Protein AF-A0A804QG68-F1 (afdb_monomer)

Nearest PDB structures (foldseek):
  6oiu-assembly1_A  TM=9.321E-01  e=5.499E-10  Toxoplasma gondii ME49
  6oiu-assembly4_D  TM=9.304E-01  e=7.968E-10  Toxoplasma gondii ME49
  6oiu-assembly3_C  TM=9.305E-01  e=9.591E-10  Toxoplasma gondii ME49
  6oiu-assembly2_B  TM=9.137E-01  e=1.525E-09  Toxoplasma gondii ME49
  4qir-assembly1_A  TM=9.099E-01  e=2.044E-08  Neisseria meningitidis MC58

Radius of gyration: 18.09 Å; Cα contacts (8 Å, |Δi|>4): 198; chains: 1; bounding box: 48×40×46 Å

InterPro domains:
  IPR012779 Peptidase M1, alanyl aminopeptidase [PTHR46322] (13-179)
  IPR024601 Peptidase M1, alanyl aminopeptidase, C-terminal [PF17432] (11-177)
  IPR037144 Peptidase M1, alanyl aminopeptidase, C-terminal domain superfamily [G3DSA:1.25.50.10] (3-181)

Foldseek 3Di:
DVVVVLVVLVCLLPVQLPDDDDDDDVNVVSLVSNLVSLLVLLVVLDPVSLVSLLVQLVSDPDPSSNVSSLLSNCQHDDDSNVVSLVVQCVVCVVPLVSVLQSLLSLLLHLPEPSLVVLVVCCPPPSADLLDLSSCCRHLVSNLNNCNHLVPVVNSNVVSLVVSLVVCCVRPVVSSVVSVVSVVPD

Organism: Zea mays (NCBI:txid4577)

Solvent-accessible surface area (backbone atoms only — not comparable to full-atom values): 10174 Å² total; per-residue (Å²): 112,68,72,58,56,52,52,50,38,53,48,50,43,64,74,64,89,82,67,80,92,60,99,46,72,69,56,48,53,51,51,50,52,23,45,52,30,41,35,62,46,24,73,66,70,43,69,72,32,48,50,50,31,51,48,44,34,73,68,42,89,46,69,72,51,26,51,42,21,46,55,28,37,58,61,41,92,54,68,70,26,56,51,52,54,50,51,52,42,74,74,36,66,87,39,68,70,57,45,31,52,53,40,21,54,64,24,43,30,68,51,78,68,42,61,61,55,48,58,55,48,62,73,32,92,92,45,46,87,88,37,61,67,44,38,47,20,34,56,48,20,26,65,68,11,60,67,35,30,67,30,92,86,43,56,32,52,54,52,50,52,58,47,44,64,52,30,50,77,76,40,49,74,65,28,56,62,53,54,50,64,73,74,76,117

Mean predicted aligned error: 6.26 Å

Secondary structure (DSSP, 8-state):
-HHHHHHHHHHHHHTTTTSPP--SHHHHHHHHHHHHHHHHHHTT--HHHHHHHHHHHHH-SSHHHHHHHHHHHHTS-SHHHHHHHHHHHHHHTT-HHHHHHHHHHHHT--STTTHHHHHHHHTSTT--TT-HHHHIIIIIHHHT-HHHHT-TTSHHHHHHHHHHHHHHHH-HHHHHHHHHHHH--

Structure (mmCIF, N/CA/C/O backbone):
data_AF-A0A804QG68-F1
#
_entry.id   AF-A0A804QG68-F1
#
loop_
_atom_site.group_PDB
_atom_site.id
_atom_site.type_symbol
_atom_site.label_atom_id
_atom_site.label_alt_id
_atom_site.label_comp_id
_atom_site.label_asym_id
_atom_site.label_entity_id
_atom_site.label_seq_id
_atom_site.pdbx_PDB_ins_code
_atom_site.Cartn_x
_atom_site.Cartn_y
_atom_site.Cartn_z
_atom_site.occupancy
_atom_site.B_iso_or_equiv
_atom_site.auth_seq_id
_atom_site.auth_comp_id
_atom_site.auth_asym_id
_atom_site.auth_atom_id
_atom_site.pdbx_PDB_model_num
ATOM 1 N N . MET A 1 1 ? 22.820 -20.557 -7.928 1.00 52.09 1 MET A N 1
ATOM 2 C CA . MET A 1 1 ? 21.528 -20.215 -8.567 1.00 52.09 1 MET A CA 1
ATOM 3 C C . MET A 1 1 ? 20.953 -18.898 -8.043 1.00 52.09 1 MET A C 1
ATOM 5 O O . MET A 1 1 ? 20.572 -18.081 -8.869 1.00 52.09 1 MET A O 1
ATOM 9 N N . GLU A 1 2 ? 20.961 -18.630 -6.730 1.00 61.53 2 GLU A N 1
ATOM 10 C CA . GLU A 1 2 ? 20.425 -17.374 -6.152 1.00 61.53 2 GLU A CA 1
ATOM 11 C C . GLU A 1 2 ? 21.046 -16.090 -6.728 1.00 61.53 2 GLU A C 1
ATOM 13 O O . GLU A 1 2 ? 20.326 -15.167 -7.105 1.00 61.53 2 GLU A O 1
ATOM 18 N N . GLY A 1 3 ? 22.372 -16.052 -6.902 1.00 78.50 3 GLY A N 1
ATOM 19 C CA . GLY A 1 3 ? 23.053 -14.863 -7.429 1.00 78.50 3 GLY A CA 1
ATOM 20 C C . GLY A 1 3 ? 22.673 -14.491 -8.868 1.00 78.50 3 GLY A C 1
ATOM 21 O O . GLY A 1 3 ? 22.724 -13.319 -9.234 1.00 78.50 3 GLY A O 1
ATOM 22 N N . GLU A 1 4 ? 22.267 -15.454 -9.700 1.00 83.06 4 GLU A N 1
ATOM 23 C CA . GLU A 1 4 ? 21.860 -15.164 -11.080 1.00 83.06 4 GLU A CA 1
ATOM 24 C C . GLU A 1 4 ? 20.431 -14.615 -11.143 1.00 83.06 4 GLU A C 1
ATOM 26 O O . GLU A 1 4 ? 20.164 -13.667 -11.882 1.00 83.06 4 GLU A O 1
ATOM 31 N N . ALA A 1 5 ? 19.525 -15.166 -10.331 1.00 83.38 5 ALA A N 1
ATOM 32 C CA . ALA A 1 5 ? 18.167 -14.648 -10.202 1.00 83.38 5 ALA A CA 1
ATOM 33 C C . ALA A 1 5 ? 18.177 -13.202 -9.682 1.00 83.38 5 ALA A C 1
ATOM 35 O O . ALA A 1 5 ? 17.543 -12.336 -10.285 1.00 83.38 5 ALA A O 1
ATOM 36 N N . MET A 1 6 ? 18.980 -12.916 -8.649 1.00 85.88 6 MET A N 1
ATOM 37 C CA . MET A 1 6 ? 19.133 -11.561 -8.110 1.00 85.88 6 MET A CA 1
ATOM 38 C C . MET A 1 6 ? 19.617 -10.572 -9.178 1.00 85.88 6 MET A C 1
ATOM 40 O O . MET A 1 6 ? 19.022 -9.511 -9.367 1.00 85.88 6 MET A O 1
ATOM 44 N N . LYS A 1 7 ? 20.637 -10.950 -9.960 1.00 85.44 7 LYS A N 1
ATOM 45 C CA . LYS A 1 7 ? 21.136 -10.125 -11.071 1.00 85.44 7 LYS A CA 1
ATOM 46 C C . LYS A 1 7 ? 20.062 -9.851 -12.127 1.00 85.44 7 LYS A C 1
ATOM 48 O O . LYS A 1 7 ? 19.991 -8.736 -12.638 1.00 85.44 7 LYS A O 1
ATOM 53 N N . LYS A 1 8 ? 19.208 -10.832 -12.448 1.00 84.88 8 LYS A N 1
ATOM 54 C CA . LYS A 1 8 ? 18.099 -10.647 -13.403 1.00 84.88 8 LYS A CA 1
ATOM 55 C C . LYS A 1 8 ? 17.068 -9.648 -12.878 1.00 84.88 8 LYS A C 1
ATOM 57 O O . LYS A 1 8 ? 16.659 -8.770 -13.635 1.00 84.88 8 LYS A O 1
ATOM 62 N N . ILE A 1 9 ? 16.693 -9.739 -11.602 1.00 84.56 9 ILE A N 1
ATOM 63 C CA . ILE A 1 9 ? 15.745 -8.805 -10.972 1.00 84.56 9 ILE A CA 1
ATOM 64 C C . ILE A 1 9 ? 16.330 -7.384 -10.952 1.00 84.56 9 ILE A C 1
ATOM 66 O O . ILE A 1 9 ? 15.671 -6.446 -11.400 1.00 84.56 9 ILE A O 1
ATOM 70 N N . GLN A 1 10 ? 17.590 -7.227 -10.536 1.00 83.69 10 GLN A N 1
ATOM 71 C CA . GLN A 1 10 ? 18.294 -5.937 -10.549 1.00 83.69 10 GLN A CA 1
ATOM 72 C C . GLN A 1 10 ? 18.369 -5.320 -11.947 1.00 83.69 10 GLN A C 1
ATOM 74 O O . GLN A 1 10 ? 18.090 -4.133 -12.120 1.00 83.69 10 GLN A O 1
ATOM 79 N N . ALA A 1 11 ? 18.709 -6.123 -12.959 1.00 83.12 11 ALA A N 1
ATOM 80 C CA . ALA A 1 11 ? 18.766 -5.656 -14.337 1.00 83.12 11 ALA A CA 1
ATOM 81 C C . ALA A 1 11 ? 17.398 -5.148 -14.817 1.00 83.12 11 ALA A C 1
ATOM 83 O O . ALA A 1 11 ? 17.323 -4.087 -15.432 1.00 83.12 11 ALA A O 1
ATOM 84 N N . LYS A 1 12 ? 16.306 -5.860 -14.505 1.00 84.38 12 LYS A N 1
ATOM 85 C CA . LYS A 1 12 ? 14.948 -5.435 -14.880 1.00 84.38 12 LYS A CA 1
ATOM 86 C C . LYS A 1 12 ? 14.488 -4.175 -14.151 1.00 84.38 12 LYS A C 1
ATOM 88 O O . LYS A 1 12 ? 13.835 -3.349 -14.779 1.00 84.38 12 LYS A O 1
ATOM 93 N N . ALA A 1 13 ? 14.860 -3.996 -12.884 1.00 80.94 13 ALA A N 1
ATOM 94 C CA . ALA A 1 13 ? 14.532 -2.783 -12.138 1.00 80.94 13 ALA A CA 1
ATOM 95 C C . ALA A 1 13 ? 15.239 -1.533 -12.702 1.00 80.94 13 ALA A C 1
ATOM 97 O O . ALA A 1 13 ? 14.636 -0.466 -12.752 1.00 80.94 13 ALA A O 1
ATOM 98 N N . ARG A 1 14 ? 16.489 -1.669 -13.173 1.00 78.12 14 ARG A N 1
ATOM 99 C CA . ARG A 1 14 ? 17.315 -0.543 -13.660 1.00 78.12 14 ARG A CA 1
ATOM 100 C C . ARG A 1 14 ? 17.103 -0.168 -15.129 1.00 78.12 14 ARG A C 1
ATOM 102 O O . ARG A 1 14 ? 17.375 0.959 -15.517 1.00 78.12 14 ARG A O 1
ATOM 109 N N . ALA A 1 15 ? 16.683 -1.103 -15.979 1.00 67.44 15 ALA A N 1
ATOM 110 C CA . ALA A 1 15 ? 16.833 -0.959 -17.432 1.00 67.44 15 ALA A CA 1
ATOM 111 C C . ALA A 1 15 ? 15.856 0.009 -18.132 1.00 67.44 15 ALA A C 1
ATOM 113 O O . ALA A 1 15 ? 15.831 0.029 -19.357 1.00 67.44 15 ALA A O 1
ATOM 114 N N . MET A 1 16 ? 15.002 0.751 -17.422 1.00 61.56 16 MET A N 1
ATOM 115 C CA . MET A 1 16 ? 13.756 1.237 -18.041 1.00 61.56 16 MET A CA 1
ATOM 116 C C . MET A 1 16 ? 13.370 2.684 -17.732 1.00 61.56 16 MET A C 1
ATOM 118 O O . MET A 1 16 ? 12.322 3.141 -18.174 1.00 61.56 16 MET A O 1
ATOM 122 N N . SER A 1 17 ? 14.201 3.418 -17.001 1.00 57.44 17 SER A N 1
ATOM 123 C CA . SER A 1 17 ? 13.905 4.777 -16.522 1.00 57.44 17 SER A CA 1
ATOM 124 C C . SER A 1 17 ? 14.100 5.868 -17.595 1.00 57.44 17 SER A C 1
ATOM 126 O O . SER A 1 17 ? 13.913 7.043 -17.302 1.00 57.44 17 SER A O 1
ATOM 128 N N . SER A 1 18 ? 14.478 5.509 -18.831 1.00 57.91 18 SER A N 1
ATOM 129 C CA . SER A 1 18 ? 14.923 6.456 -19.870 1.00 57.91 18 SER A CA 1
ATOM 130 C C . SER A 1 18 ? 13.995 6.617 -21.083 1.00 57.91 18 SER A C 1
ATOM 132 O O . SER A 1 18 ? 14.267 7.464 -21.934 1.00 57.91 18 SER A O 1
ATOM 134 N N . GLU A 1 19 ? 12.909 5.848 -21.198 1.00 69.31 19 GLU A N 1
ATOM 135 C CA . GLU A 1 19 ? 11.981 5.973 -22.332 1.00 69.31 19 GLU A CA 1
ATOM 136 C C . GLU A 1 19 ? 10.872 6.999 -22.051 1.00 69.31 19 GLU A C 1
ATOM 138 O O . GLU A 1 19 ? 10.331 7.075 -20.946 1.00 69.31 19 GLU A O 1
ATOM 143 N N . ALA A 1 20 ? 10.489 7.775 -23.071 1.00 81.19 20 ALA A N 1
AT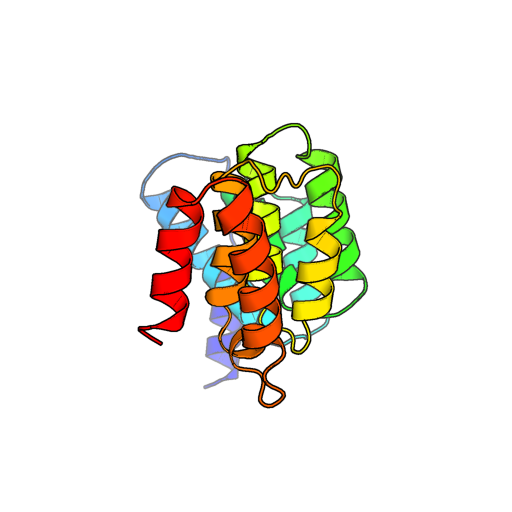OM 144 C CA . ALA A 1 20 ? 9.353 8.686 -22.975 1.00 81.19 20 ALA A CA 1
ATOM 145 C C . ALA A 1 20 ? 8.070 7.920 -22.603 1.00 81.19 20 ALA A C 1
ATOM 147 O O . ALA A 1 20 ? 7.788 6.839 -23.134 1.00 81.19 20 ALA A O 1
ATOM 148 N N . TYR A 1 21 ? 7.265 8.492 -21.704 1.00 85.25 21 TYR A N 1
ATOM 149 C CA . TYR A 1 21 ? 6.028 7.851 -21.272 1.00 85.25 21 TYR A CA 1
ATOM 150 C C . TYR A 1 21 ? 5.077 7.634 -22.454 1.00 85.25 21 TYR A C 1
ATOM 152 O O . TYR A 1 21 ? 4.675 8.571 -23.142 1.00 85.25 21 TYR A O 1
ATOM 160 N N . THR A 1 22 ? 4.669 6.380 -22.643 1.00 86.81 22 THR A N 1
ATOM 161 C CA . THR A 1 22 ? 3.685 5.973 -23.650 1.00 86.81 22 THR A CA 1
ATOM 162 C C . THR A 1 22 ? 2.583 5.122 -23.016 1.00 86.81 22 THR A C 1
ATOM 164 O O . THR A 1 22 ? 2.839 4.230 -22.190 1.00 86.81 22 THR A O 1
ATOM 167 N N . PHE A 1 23 ? 1.335 5.414 -23.396 1.00 89.94 23 PHE A N 1
ATOM 168 C CA . PHE A 1 23 ? 0.140 4.682 -22.975 1.00 89.94 23 PHE A CA 1
ATOM 169 C C . PHE A 1 23 ? -0.225 3.625 -24.027 1.00 89.94 23 PHE A C 1
ATOM 171 O O . PHE A 1 23 ? -1.130 3.808 -24.835 1.00 89.94 23 PHE A O 1
ATOM 178 N N . ASN A 1 24 ? 0.543 2.534 -24.049 1.00 92.69 24 ASN A N 1
ATOM 179 C CA . ASN A 1 24 ? 0.282 1.344 -24.858 1.00 92.69 24 ASN A CA 1
ATOM 180 C C . ASN A 1 24 ? 0.544 0.077 -24.024 1.00 92.69 24 ASN A C 1
ATOM 182 O O . ASN A 1 24 ? 1.192 0.139 -22.974 1.00 92.69 24 ASN A O 1
ATOM 186 N N . HIS A 1 25 ? 0.031 -1.063 -24.488 1.00 92.38 25 HIS A N 1
ATOM 187 C CA . HIS A 1 25 ? 0.101 -2.324 -23.747 1.00 92.38 25 HIS A CA 1
ATOM 188 C C . HIS A 1 25 ? 1.538 -2.756 -23.435 1.00 92.38 25 HIS A C 1
ATOM 190 O O . HIS A 1 25 ? 1.829 -3.103 -22.290 1.00 92.38 25 HIS A O 1
ATOM 196 N N . ASP A 1 26 ? 2.447 -2.670 -24.407 1.00 91.88 26 ASP A N 1
ATOM 197 C CA . ASP A 1 26 ? 3.822 -3.138 -24.228 1.00 91.88 26 ASP A CA 1
ATOM 198 C C . ASP A 1 26 ? 4.574 -2.307 -23.181 1.00 91.88 26 ASP A C 1
ATOM 200 O O . ASP A 1 26 ? 5.221 -2.853 -22.286 1.00 91.88 26 ASP A O 1
ATOM 204 N N . SER A 1 27 ? 4.451 -0.979 -23.235 1.00 89.38 27 SER A N 1
ATOM 205 C CA . SER A 1 27 ? 5.053 -0.070 -22.257 1.00 89.38 27 SER A CA 1
ATOM 206 C C . SER A 1 27 ? 4.428 -0.232 -20.870 1.00 89.38 27 SER A C 1
ATOM 208 O O . SER A 1 27 ? 5.134 -0.152 -19.865 1.00 89.38 27 SER A O 1
ATOM 210 N N . MET A 1 28 ? 3.119 -0.494 -20.782 1.00 91.38 28 MET A N 1
ATOM 211 C CA . MET A 1 28 ? 2.453 -0.793 -19.509 1.00 91.38 28 MET A CA 1
ATOM 212 C C . MET A 1 28 ? 2.973 -2.092 -18.886 1.00 91.38 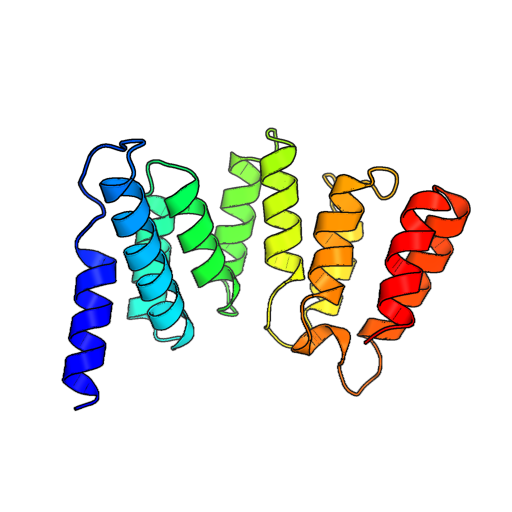28 MET A C 1
ATOM 214 O O . MET A 1 28 ? 3.312 -2.095 -17.703 1.00 91.38 28 MET A O 1
ATOM 218 N N . ALA A 1 29 ? 3.085 -3.167 -19.671 1.00 92.19 29 ALA A N 1
ATOM 219 C CA . ALA A 1 29 ? 3.601 -4.452 -19.204 1.00 92.19 29 ALA A CA 1
ATOM 220 C C . ALA A 1 29 ? 5.054 -4.337 -18.724 1.00 92.19 29 ALA A C 1
ATOM 222 O O . ALA A 1 29 ? 5.416 -4.865 -17.671 1.00 92.19 29 ALA A O 1
ATOM 223 N N . ARG A 1 30 ? 5.876 -3.577 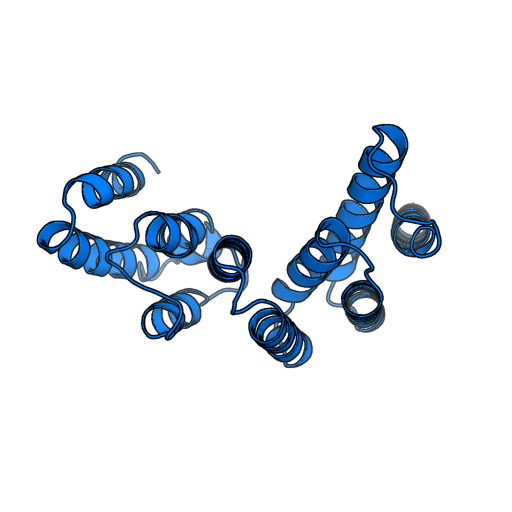-19.455 1.00 89.94 30 ARG A N 1
ATOM 224 C CA . ARG A 1 30 ? 7.260 -3.293 -19.069 1.00 89.94 30 ARG A CA 1
ATOM 225 C C . ARG A 1 30 ? 7.358 -2.534 -17.741 1.00 89.94 30 ARG A C 1
ATOM 227 O O . ARG A 1 30 ? 8.104 -2.963 -16.862 1.00 89.94 30 ARG A O 1
ATOM 234 N N . ARG A 1 31 ? 6.566 -1.469 -17.551 1.00 91.62 31 ARG A N 1
ATOM 235 C CA . ARG A 1 31 ? 6.503 -0.736 -16.270 1.00 91.62 31 ARG A CA 1
ATOM 236 C C . ARG A 1 31 ? 6.024 -1.622 -15.124 1.00 91.62 31 ARG A C 1
ATOM 238 O O . ARG A 1 31 ? 6.590 -1.559 -14.040 1.00 91.62 31 ARG A O 1
ATOM 245 N N . ALA A 1 32 ? 5.021 -2.467 -15.361 1.00 92.75 32 ALA A N 1
ATOM 246 C CA . ALA A 1 32 ? 4.532 -3.399 -14.349 1.00 92.75 32 ALA A CA 1
ATOM 247 C C . ALA A 1 32 ? 5.648 -4.347 -13.882 1.00 92.75 32 ALA A C 1
ATOM 249 O O . ALA A 1 32 ? 5.902 -4.435 -12.684 1.00 92.75 32 ALA A O 1
ATOM 250 N N . LEU A 1 33 ? 6.378 -4.969 -14.817 1.00 93.94 33 LEU A N 1
ATOM 251 C CA . LEU A 1 33 ? 7.506 -5.844 -14.486 1.00 93.94 33 LEU A CA 1
ATOM 252 C C . LEU A 1 33 ? 8.607 -5.101 -13.716 1.00 93.94 33 LEU A C 1
ATOM 254 O O . LEU A 1 33 ? 9.078 -5.601 -12.696 1.00 93.94 33 LEU A O 1
ATOM 258 N N . LYS A 1 34 ? 8.996 -3.905 -14.176 1.00 92.69 34 LYS A N 1
ATOM 259 C CA . LYS A 1 34 ? 9.984 -3.051 -13.496 1.00 92.69 34 LYS A CA 1
ATOM 260 C C . LYS A 1 34 ? 9.570 -2.781 -12.048 1.00 92.69 34 LYS A C 1
ATOM 262 O O . LYS A 1 34 ? 10.361 -3.005 -11.135 1.00 92.69 34 LYS A O 1
ATOM 267 N N . ASN A 1 35 ? 8.327 -2.353 -11.841 1.00 94.12 35 ASN A N 1
ATOM 268 C CA . ASN A 1 35 ? 7.787 -2.013 -10.527 1.00 94.12 35 ASN A CA 1
ATOM 269 C C . ASN A 1 35 ? 7.729 -3.233 -9.596 1.00 94.12 35 ASN A C 1
ATOM 271 O O . ASN A 1 35 ? 8.061 -3.120 -8.419 1.00 94.12 35 ASN A O 1
ATOM 275 N N . THR A 1 36 ? 7.377 -4.411 -10.121 1.00 95.25 36 THR A N 1
ATOM 276 C CA . THR A 1 36 ? 7.430 -5.668 -9.362 1.00 95.25 36 THR A CA 1
ATOM 277 C C . THR A 1 36 ? 8.859 -6.013 -8.952 1.00 95.25 36 THR A C 1
ATOM 279 O O . THR A 1 36 ? 9.101 -6.341 -7.793 1.00 95.25 36 THR A O 1
AT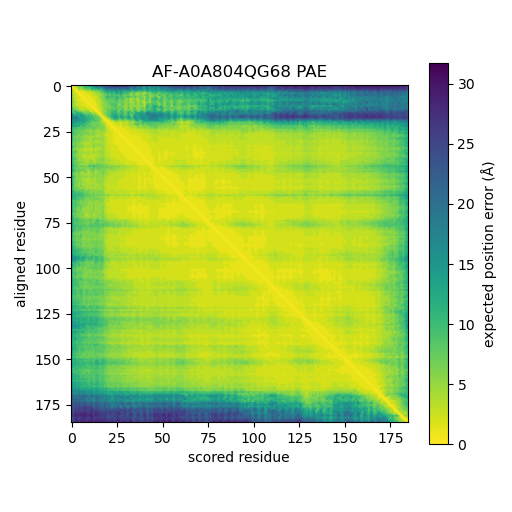OM 282 N N . CYS A 1 37 ? 9.827 -5.905 -9.867 1.00 95.25 37 CYS A N 1
ATOM 283 C CA . CYS A 1 37 ? 11.234 -6.123 -9.534 1.00 95.25 37 CYS A CA 1
ATOM 284 C C . CYS A 1 37 ? 11.725 -5.133 -8.471 1.00 95.25 37 CYS A C 1
ATOM 286 O O . CYS A 1 37 ? 12.412 -5.545 -7.542 1.00 95.25 37 CYS A O 1
ATOM 288 N N . LEU A 1 38 ? 11.347 -3.855 -8.575 1.00 95.12 38 LEU A N 1
ATOM 289 C CA . LEU A 1 38 ? 11.714 -2.836 -7.595 1.00 95.12 38 LEU A CA 1
ATOM 290 C C . LEU A 1 38 ? 11.164 -3.162 -6.201 1.00 95.12 38 LEU A C 1
ATOM 292 O O . LEU A 1 38 ? 11.907 -3.067 -5.230 1.00 95.12 38 LEU A O 1
ATOM 296 N N . ALA A 1 39 ? 9.905 -3.600 -6.108 1.00 94.81 39 ALA A N 1
ATOM 297 C CA . ALA A 1 39 ? 9.297 -3.999 -4.841 1.00 94.81 39 ALA A CA 1
ATOM 298 C C . ALA A 1 39 ? 10.049 -5.170 -4.179 1.00 94.81 39 ALA A C 1
ATOM 300 O O . ALA A 1 39 ? 10.360 -5.096 -2.993 1.00 94.81 39 ALA A O 1
ATO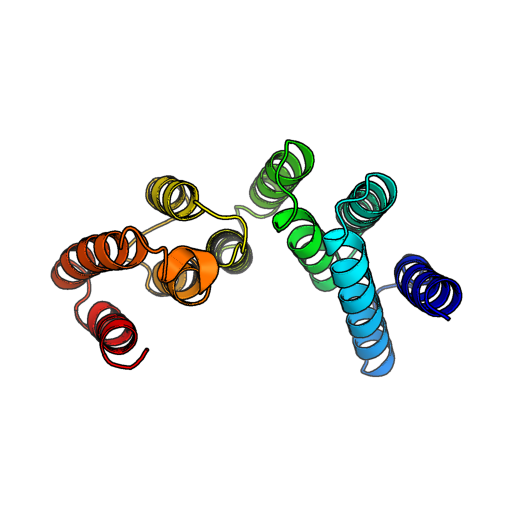M 301 N N . TYR A 1 40 ? 10.416 -6.204 -4.948 1.00 94.94 40 TYR A N 1
ATOM 302 C CA . TYR A 1 40 ? 11.206 -7.332 -4.433 1.00 94.94 40 TYR A CA 1
ATOM 303 C C . TYR A 1 40 ? 12.613 -6.938 -3.980 1.00 94.94 40 TYR A C 1
ATOM 305 O O . TYR A 1 40 ? 13.128 -7.497 -3.017 1.00 94.94 40 TYR A O 1
ATOM 313 N N . LEU A 1 41 ? 13.267 -6.006 -4.676 1.00 94.69 41 LEU A N 1
ATOM 314 C CA . LEU A 1 41 ? 14.587 -5.531 -4.259 1.00 94.69 41 LEU A CA 1
ATOM 315 C C . LEU A 1 41 ? 14.483 -4.699 -2.982 1.00 94.69 41 LEU A C 1
ATOM 317 O O . LEU A 1 41 ? 15.257 -4.903 -2.052 1.00 94.69 41 LEU A O 1
ATOM 321 N N . ALA A 1 42 ? 13.508 -3.791 -2.920 1.00 94.00 42 ALA A N 1
ATOM 322 C CA . ALA A 1 42 ? 13.304 -2.932 -1.762 1.00 94.00 42 ALA A CA 1
ATOM 323 C C . ALA A 1 42 ? 12.952 -3.730 -0.499 1.00 94.00 42 ALA A C 1
ATOM 325 O O . ALA A 1 42 ? 13.402 -3.346 0.576 1.00 94.00 42 ALA A O 1
ATOM 326 N N . SER A 1 43 ? 12.240 -4.860 -0.617 1.00 93.56 43 SER A N 1
ATOM 327 C CA . SER A 1 43 ? 11.896 -5.709 0.533 1.00 93.56 43 SER A CA 1
ATOM 328 C C . SER A 1 43 ? 13.098 -6.393 1.192 1.00 93.56 43 SER A C 1
ATOM 330 O O . SER A 1 43 ? 12.961 -6.952 2.276 1.00 93.56 43 SER A O 1
ATOM 332 N N . LEU A 1 44 ? 14.273 -6.381 0.553 1.00 93.25 44 LEU A N 1
ATOM 333 C CA . LEU A 1 44 ? 15.504 -6.914 1.144 1.00 93.25 44 LEU A CA 1
ATOM 334 C C . LEU A 1 44 ? 16.115 -5.966 2.186 1.00 93.25 44 LEU A C 1
ATOM 336 O O . LEU A 1 44 ? 17.020 -6.381 2.897 1.00 93.25 44 LEU A O 1
ATOM 340 N N . ASN A 1 45 ? 15.632 -4.720 2.297 1.00 89.56 45 ASN A N 1
ATOM 341 C CA . ASN A 1 45 ? 16.129 -3.713 3.246 1.00 89.56 45 ASN A CA 1
ATOM 342 C C . ASN A 1 45 ? 17.632 -3.391 3.136 1.00 89.56 45 ASN A C 1
ATOM 344 O O . ASN A 1 45 ? 18.217 -2.826 4.059 1.00 89.56 45 ASN A O 1
ATOM 348 N N . GLU A 1 46 ? 18.257 -3.696 1.999 1.00 92.94 46 GLU A N 1
ATOM 349 C CA . GLU A 1 46 ? 19.655 -3.344 1.746 1.00 92.94 46 GLU A CA 1
ATOM 350 C C . GLU A 1 46 ? 19.773 -1.869 1.318 1.00 92.94 46 GLU A C 1
ATOM 352 O O . GLU A 1 46 ? 18.973 -1.419 0.483 1.00 92.94 46 GLU A O 1
ATOM 357 N N . PRO A 1 47 ? 20.778 -1.116 1.813 1.00 94.06 47 PRO A N 1
ATOM 358 C CA . PRO A 1 47 ? 20.953 0.305 1.499 1.00 94.06 47 PRO A CA 1
ATOM 359 C C . PRO A 1 47 ? 20.918 0.620 -0.003 1.00 94.06 47 PRO A C 1
ATOM 361 O O . PRO A 1 47 ? 20.198 1.527 -0.420 1.00 94.06 47 PRO A O 1
ATOM 364 N N . ASP A 1 48 ? 21.598 -0.185 -0.824 1.00 93.25 48 ASP A N 1
ATOM 365 C CA . ASP A 1 48 ? 21.662 -0.006 -2.280 1.00 93.25 48 ASP A CA 1
ATOM 366 C C . ASP A 1 48 ? 20.281 -0.096 -2.957 1.00 93.25 48 ASP A C 1
ATOM 368 O O . ASP A 1 48 ? 20.019 0.574 -3.960 1.00 93.25 48 ASP A O 1
ATOM 372 N N . PHE A 1 49 ? 19.376 -0.937 -2.443 1.00 94.31 49 PHE A N 1
ATOM 373 C CA . PHE A 1 49 ? 18.036 -1.098 -3.018 1.00 94.31 49 PHE A CA 1
ATOM 374 C C . PHE A 1 49 ? 17.062 -0.036 -2.520 1.00 94.31 49 PHE A C 1
ATOM 376 O O . PHE A 1 49 ? 16.190 0.390 -3.281 1.00 94.31 49 PHE A O 1
ATOM 383 N N . VAL A 1 50 ? 17.237 0.438 -1.284 1.00 95.00 50 VAL A N 1
ATOM 384 C CA . VAL A 1 50 ? 16.525 1.621 -0.783 1.00 95.00 50 VAL A CA 1
ATOM 385 C C . VAL A 1 50 ? 16.917 2.848 -1.605 1.00 95.00 50 VAL A C 1
ATOM 387 O O . VAL A 1 50 ? 16.043 3.595 -2.045 1.00 95.00 50 VAL A O 1
ATOM 390 N N . GLU A 1 51 ? 18.209 3.029 -1.884 1.00 95.06 51 GLU A N 1
ATOM 391 C CA . GLU A 1 51 ? 18.701 4.121 -2.724 1.00 95.06 51 GLU A CA 1
ATOM 392 C C . GLU A 1 51 ? 18.181 4.012 -4.164 1.00 95.06 51 GLU A C 1
ATOM 394 O O . GLU A 1 51 ? 17.736 5.011 -4.732 1.00 95.06 51 GLU A O 1
ATOM 399 N N . LEU A 1 52 ? 18.137 2.802 -4.736 1.00 94.19 52 LEU A N 1
ATOM 400 C CA . LEU A 1 52 ? 17.530 2.567 -6.049 1.00 94.19 52 LEU A CA 1
ATOM 401 C C . LEU A 1 52 ? 16.051 2.983 -6.078 1.00 94.19 52 LEU A C 1
ATOM 403 O O . LEU A 1 52 ? 15.632 3.691 -6.993 1.00 94.19 52 LEU A O 1
ATOM 407 N N . ALA A 1 53 ? 15.259 2.578 -5.083 1.00 96.00 53 ALA A N 1
ATOM 408 C CA . ALA A 1 53 ? 13.850 2.960 -5.003 1.00 96.00 53 ALA A CA 1
ATOM 409 C C . ALA A 1 53 ? 13.673 4.472 -4.802 1.00 96.00 53 ALA A C 1
ATOM 411 O O . ALA A 1 53 ? 12.788 5.075 -5.410 1.00 96.00 53 ALA A O 1
ATOM 412 N N . LEU A 1 54 ? 14.546 5.111 -4.020 1.00 96.56 54 LEU A N 1
ATOM 413 C CA . LEU A 1 54 ? 14.550 6.562 -3.847 1.00 96.56 54 LEU A CA 1
ATOM 414 C C . LEU A 1 54 ? 14.901 7.297 -5.144 1.00 96.56 54 LEU A C 1
ATOM 416 O O . LEU A 1 54 ? 14.288 8.320 -5.454 1.00 96.56 54 LEU A O 1
ATOM 420 N N . HIS A 1 55 ? 15.861 6.780 -5.911 1.00 95.31 55 HIS A N 1
ATOM 421 C CA . HIS A 1 55 ? 16.206 7.319 -7.219 1.00 95.31 55 HIS A CA 1
ATOM 422 C C . HIS A 1 55 ? 15.007 7.253 -8.169 1.00 95.31 55 HIS A C 1
ATOM 424 O O . HIS A 1 55 ? 14.626 8.281 -8.723 1.00 95.31 55 HIS A O 1
ATOM 430 N N . GLU A 1 56 ? 14.376 6.082 -8.296 1.00 94.19 56 GLU A N 1
ATOM 431 C CA . GLU A 1 56 ? 13.182 5.886 -9.130 1.00 94.19 56 GLU A CA 1
ATOM 432 C C . GLU A 1 56 ? 12.021 6.790 -8.699 1.00 94.19 56 GLU A C 1
ATOM 434 O O . GLU A 1 56 ? 11.337 7.373 -9.537 1.00 94.19 56 GLU A O 1
ATOM 439 N N . TYR A 1 57 ? 11.828 6.983 -7.393 1.00 96.88 57 TYR A N 1
ATOM 440 C CA . TYR A 1 57 ? 10.823 7.904 -6.868 1.00 96.88 57 TYR A CA 1
ATOM 441 C C . TYR A 1 57 ? 11.070 9.354 -7.314 1.00 96.88 57 TYR A C 1
ATOM 443 O O . TYR A 1 57 ? 10.136 10.043 -7.734 1.00 96.88 57 TYR A O 1
ATOM 451 N N . LYS A 1 58 ? 12.322 9.822 -7.236 1.00 96.12 58 LYS A N 1
ATOM 452 C CA . LYS A 1 58 ? 12.694 11.208 -7.562 1.00 96.12 58 LYS A CA 1
ATOM 453 C C . LYS A 1 58 ? 12.745 11.481 -9.065 1.00 96.12 58 LYS A C 1
ATOM 455 O O . LYS A 1 58 ? 12.442 12.599 -9.475 1.00 96.12 58 LYS A O 1
ATOM 460 N N . SER A 1 59 ? 13.138 10.498 -9.875 1.00 93.44 59 SER A N 1
ATOM 461 C CA . SER A 1 59 ? 13.297 10.651 -11.328 1.00 93.44 59 SER A CA 1
ATOM 462 C C . SER A 1 59 ? 12.037 10.312 -12.132 1.00 93.44 59 SER A C 1
ATOM 464 O O . SER A 1 59 ? 11.968 10.646 -13.315 1.00 93.44 59 SER A O 1
ATOM 466 N N . ALA A 1 60 ? 11.026 9.693 -11.511 1.00 92.75 60 ALA A N 1
ATOM 467 C CA . ALA A 1 60 ? 9.795 9.300 -12.187 1.00 92.75 60 ALA A CA 1
ATOM 468 C C . ALA A 1 60 ? 9.078 10.476 -12.878 1.00 92.75 60 ALA A C 1
ATOM 470 O O . ALA A 1 60 ? 8.702 11.472 -12.257 1.00 92.75 60 ALA A O 1
ATOM 471 N N . ILE A 1 61 ? 8.787 10.293 -14.169 1.00 89.88 61 ILE A N 1
ATOM 472 C CA . ILE A 1 61 ? 8.069 11.266 -15.013 1.00 89.88 61 ILE A CA 1
ATOM 473 C C . ILE A 1 61 ? 6.556 11.011 -15.090 1.00 89.88 61 ILE A C 1
ATOM 475 O O . ILE A 1 61 ? 5.828 11.752 -15.746 1.00 89.88 61 ILE A O 1
ATOM 479 N N . ASN A 1 62 ? 6.061 9.946 -14.453 1.00 91.38 62 ASN A N 1
ATOM 480 C CA . ASN A 1 62 ? 4.638 9.618 -14.400 1.00 91.38 62 ASN A CA 1
ATOM 481 C C . ASN A 1 62 ? 4.240 9.034 -13.037 1.00 91.38 62 ASN A C 1
ATOM 483 O O . ASN A 1 62 ? 5.052 8.456 -12.315 1.00 91.38 62 ASN A O 1
ATOM 487 N N . MET A 1 63 ? 2.948 9.140 -12.717 1.00 94.44 63 MET A N 1
ATOM 488 C CA . MET A 1 63 ? 2.387 8.692 -11.438 1.00 94.44 63 MET A CA 1
ATOM 489 C C . MET A 1 63 ? 2.525 7.178 -11.206 1.00 94.44 63 MET A C 1
ATOM 491 O O . MET A 1 63 ? 2.615 6.748 -10.062 1.00 94.44 63 MET A O 1
ATOM 495 N N . THR A 1 64 ? 2.535 6.359 -12.265 1.00 94.31 64 THR A N 1
ATOM 496 C CA . THR A 1 64 ? 2.616 4.893 -12.115 1.00 94.31 64 THR A CA 1
ATOM 497 C C . THR A 1 64 ? 3.966 4.483 -11.541 1.00 94.31 64 THR A C 1
ATOM 499 O O . THR A 1 64 ? 4.022 3.665 -10.629 1.00 94.31 64 THR A O 1
ATOM 502 N N . GLU A 1 65 ? 5.046 5.064 -12.055 1.00 93.62 65 GLU A N 1
ATOM 503 C CA . GLU A 1 65 ? 6.397 4.812 -11.553 1.00 93.62 65 GLU A CA 1
ATOM 504 C C . GLU A 1 65 ? 6.629 5.501 -10.208 1.00 93.62 65 GLU A C 1
ATOM 506 O O . GLU A 1 65 ? 7.085 4.847 -9.273 1.00 93.62 65 GLU A O 1
ATOM 511 N N . GLN A 1 66 ? 6.221 6.772 -10.065 1.00 96.44 66 GLN A N 1
ATOM 512 C CA . GLN A 1 66 ? 6.419 7.509 -8.813 1.00 96.44 66 GLN A CA 1
ATOM 513 C C . GLN A 1 66 ? 5.728 6.806 -7.636 1.00 96.44 66 GLN A C 1
ATOM 515 O O . GLN A 1 66 ? 6.328 6.617 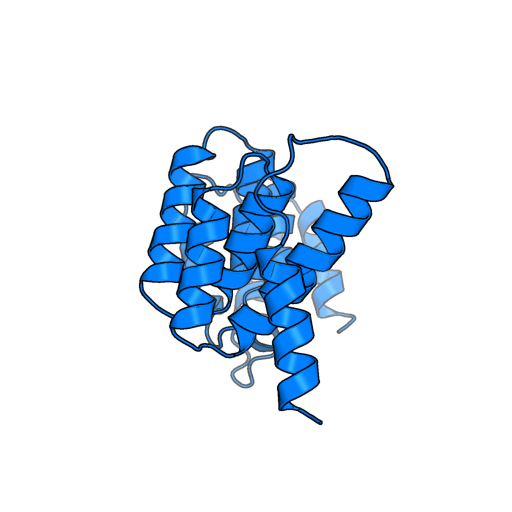-6.580 1.00 96.44 66 GLN A O 1
ATOM 520 N N . PHE A 1 67 ? 4.471 6.385 -7.813 1.00 97.75 67 PHE A N 1
ATOM 521 C CA . PHE A 1 67 ? 3.719 5.725 -6.751 1.00 97.75 67 PHE A CA 1
ATOM 522 C C . PHE A 1 67 ? 4.226 4.307 -6.465 1.00 97.75 67 PHE A C 1
ATOM 524 O O . PHE A 1 67 ? 4.227 3.893 -5.311 1.00 97.75 67 PHE A O 1
ATOM 531 N N . ALA A 1 68 ? 4.691 3.564 -7.476 1.00 96.75 68 ALA A N 1
ATOM 532 C CA . ALA A 1 68 ? 5.280 2.243 -7.255 1.00 96.75 68 ALA A CA 1
ATOM 533 C C . ALA A 1 68 ? 6.594 2.320 -6.467 1.00 96.75 68 ALA A C 1
ATOM 535 O O . ALA A 1 68 ? 6.806 1.529 -5.549 1.00 96.75 68 ALA A O 1
ATOM 536 N N . ALA A 1 69 ? 7.444 3.299 -6.779 1.00 96.94 69 ALA A N 1
ATOM 537 C CA . ALA A 1 69 ? 8.666 3.552 -6.027 1.00 96.94 69 ALA A CA 1
ATOM 538 C C . ALA A 1 69 ? 8.363 4.007 -4.590 1.00 96.94 69 ALA A C 1
ATOM 540 O O . ALA A 1 69 ? 8.958 3.489 -3.646 1.00 96.94 69 ALA A O 1
ATOM 541 N N . LEU A 1 70 ? 7.374 4.891 -4.399 1.00 98.50 70 LEU A N 1
ATOM 542 C CA . LEU A 1 70 ? 6.900 5.260 -3.062 1.00 98.50 70 LEU A CA 1
ATOM 543 C C . LEU A 1 70 ? 6.386 4.040 -2.288 1.00 98.50 70 LEU A C 1
ATOM 545 O O . LEU A 1 70 ? 6.682 3.899 -1.105 1.00 98.50 70 LEU A O 1
ATOM 549 N N . ALA A 1 71 ? 5.642 3.147 -2.944 1.00 97.75 71 ALA A N 1
ATOM 550 C CA . ALA A 1 71 ? 5.127 1.943 -2.310 1.00 97.75 71 ALA A CA 1
ATOM 551 C C . ALA A 1 71 ? 6.251 1.009 -1.850 1.00 97.75 71 ALA A C 1
ATOM 553 O O . ALA A 1 71 ? 6.210 0.527 -0.720 1.00 97.75 71 ALA A O 1
ATOM 554 N N . ALA A 1 72 ? 7.283 0.830 -2.677 1.00 96.62 72 ALA A N 1
ATOM 555 C CA . ALA A 1 72 ? 8.477 0.072 -2.321 1.00 96.62 72 ALA A CA 1
ATOM 556 C C . ALA A 1 72 ? 9.201 0.684 -1.106 1.00 96.62 72 ALA A C 1
ATOM 558 O O . ALA A 1 72 ? 9.524 -0.027 -0.160 1.00 96.62 72 ALA A O 1
ATOM 559 N N . LEU A 1 73 ? 9.380 2.011 -1.083 1.00 97.38 73 LEU A N 1
ATOM 560 C CA . LEU A 1 73 ? 9.983 2.720 0.053 1.00 97.38 73 LEU A CA 1
ATOM 561 C C . LEU A 1 73 ? 9.134 2.633 1.327 1.00 97.38 73 LEU A C 1
ATOM 563 O O . LEU A 1 73 ? 9.672 2.556 2.427 1.00 97.38 73 LEU A O 1
ATOM 567 N N . SER A 1 74 ? 7.805 2.639 1.196 1.00 96.62 74 SER A N 1
ATOM 568 C CA . SER A 1 74 ? 6.885 2.696 2.339 1.00 96.62 74 SER A CA 1
ATOM 569 C C . SER A 1 74 ? 6.927 1.469 3.257 1.00 96.62 74 SER A C 1
ATOM 571 O O . SER A 1 74 ? 6.471 1.565 4.399 1.00 96.62 74 SER A O 1
ATOM 573 N N . GLN A 1 75 ? 7.490 0.353 2.780 1.00 94.94 75 GLN A N 1
ATOM 574 C CA . GLN A 1 75 ? 7.645 -0.889 3.543 1.00 94.94 75 GLN A CA 1
ATOM 575 C C . GLN A 1 75 ? 8.949 -0.949 4.352 1.00 94.94 75 GLN A C 1
ATOM 577 O O . GLN A 1 75 ? 9.111 -1.837 5.185 1.00 94.94 75 GLN A O 1
ATOM 582 N N . ASN A 1 76 ? 9.850 0.019 4.162 1.00 93.19 76 ASN A N 1
ATOM 583 C CA . ASN A 1 76 ? 11.163 0.036 4.799 1.00 93.19 76 ASN A CA 1
ATOM 584 C C . ASN A 1 76 ? 11.177 1.085 5.925 1.00 93.19 76 ASN A C 1
ATOM 586 O O . ASN A 1 76 ? 11.115 2.283 5.640 1.00 93.19 76 ASN A O 1
ATOM 590 N N . PRO A 1 77 ? 11.212 0.688 7.211 1.00 92.56 77 PRO A N 1
ATOM 591 C CA . PRO A 1 77 ? 11.178 1.643 8.315 1.00 92.56 77 PRO A CA 1
ATOM 592 C C . PRO A 1 77 ? 12.433 2.526 8.322 1.00 92.56 77 PRO A C 1
ATOM 594 O O . PRO A 1 77 ? 13.549 2.042 8.149 1.00 92.56 77 PRO A O 1
ATOM 597 N N . GLY A 1 78 ? 12.259 3.825 8.571 1.00 93.12 78 GLY A N 1
ATOM 598 C CA . GLY A 1 78 ? 13.360 4.777 8.704 1.00 93.12 78 GLY A CA 1
ATOM 599 C C . GLY A 1 78 ? 13.072 6.128 8.056 1.00 93.12 78 GLY A C 1
ATOM 600 O O . GLY A 1 78 ? 12.025 6.341 7.447 1.00 93.12 78 GLY A O 1
ATOM 601 N N . GLN A 1 79 ? 14.040 7.039 8.165 1.00 96.12 79 GLN A N 1
ATOM 602 C CA . GLN A 1 79 ? 13.877 8.430 7.735 1.00 96.12 79 GLN A CA 1
ATOM 603 C C . GLN A 1 79 ? 13.552 8.563 6.239 1.00 96.12 79 GLN A C 1
ATOM 605 O O . GLN A 1 79 ? 12.715 9.375 5.866 1.00 96.12 79 GLN A O 1
ATOM 610 N N . VAL A 1 80 ? 14.150 7.723 5.383 1.00 96.88 80 VAL A N 1
ATOM 611 C CA . VAL A 1 80 ? 13.919 7.765 3.926 1.00 96.88 80 VAL A CA 1
ATOM 612 C C . VAL A 1 80 ? 12.442 7.557 3.581 1.00 96.88 80 VAL A C 1
ATOM 614 O O . VAL A 1 80 ? 11.912 8.230 2.697 1.00 96.88 80 VAL A O 1
ATOM 617 N N . ARG A 1 81 ? 11.766 6.647 4.289 1.00 97.06 81 ARG A N 1
ATOM 618 C CA . ARG A 1 81 ? 10.332 6.398 4.125 1.00 97.06 81 ARG A CA 1
ATOM 619 C C . ARG A 1 81 ? 9.513 7.616 4.525 1.00 97.06 81 ARG A C 1
ATOM 621 O O . ARG A 1 81 ? 8.623 8.019 3.778 1.00 97.06 81 ARG A O 1
ATOM 628 N N . ASP A 1 82 ? 9.798 8.171 5.697 1.00 97.00 82 ASP A N 1
ATOM 629 C CA . ASP A 1 82 ? 9.022 9.279 6.250 1.00 97.00 82 ASP A CA 1
ATOM 630 C C . ASP A 1 82 ? 9.180 10.542 5.388 1.00 97.00 82 ASP A C 1
ATOM 632 O O . ASP A 1 82 ? 8.185 11.198 5.069 1.00 97.00 82 ASP A O 1
ATOM 636 N N . ASP A 1 83 ? 10.396 10.808 4.906 1.00 98.31 83 ASP A N 1
ATOM 637 C CA . ASP A 1 83 ? 10.686 11.900 3.976 1.00 98.31 83 ASP A CA 1
ATOM 638 C C . ASP A 1 83 ? 9.966 11.708 2.635 1.00 98.31 83 ASP A C 1
ATOM 640 O O . ASP A 1 83 ? 9.352 12.647 2.128 1.00 98.31 83 ASP A O 1
ATOM 644 N N . ALA A 1 84 ? 9.987 10.497 2.064 1.00 98.44 84 ALA A N 1
ATOM 645 C CA . ALA A 1 84 ? 9.320 10.213 0.793 1.00 98.44 84 ALA A CA 1
ATOM 646 C C . ALA A 1 84 ? 7.789 10.336 0.895 1.00 98.44 84 ALA A C 1
ATOM 648 O O . ALA A 1 84 ? 7.146 10.881 -0.005 1.00 98.44 84 ALA A O 1
ATOM 649 N N . LEU A 1 85 ? 7.189 9.871 1.998 1.00 98.31 85 LEU A N 1
ATOM 650 C CA . LEU A 1 85 ? 5.752 10.014 2.246 1.00 98.31 85 LEU A CA 1
ATOM 651 C C . LEU A 1 85 ? 5.351 11.483 2.406 1.00 98.31 85 LEU A C 1
ATOM 653 O O . LEU A 1 85 ? 4.314 11.883 1.869 1.00 98.31 85 LEU A O 1
ATOM 657 N N . LEU A 1 86 ? 6.154 12.278 3.118 1.00 98.06 86 LEU A N 1
ATOM 658 C CA . LEU A 1 86 ? 5.905 13.704 3.309 1.00 98.06 86 LEU A CA 1
ATOM 659 C C . LEU A 1 86 ? 6.079 14.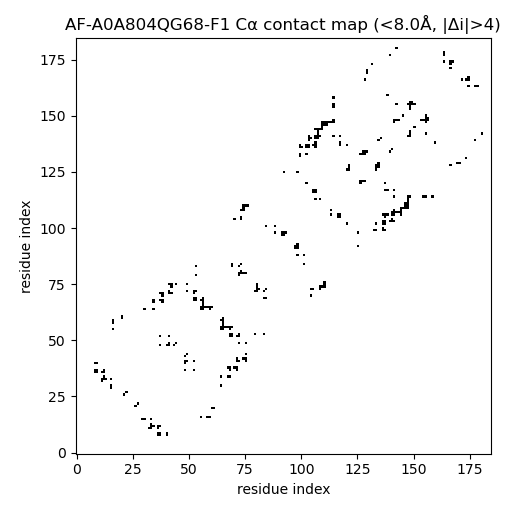494 2.005 1.00 98.06 86 LEU A C 1
ATOM 661 O O . LEU A 1 86 ? 5.219 15.304 1.663 1.00 98.06 86 LEU A O 1
ATOM 665 N N . ASP A 1 87 ? 7.153 14.235 1.258 1.00 98.44 87 ASP A N 1
ATOM 666 C CA . ASP A 1 87 ? 7.408 14.850 -0.047 1.00 98.44 87 ASP A CA 1
ATOM 667 C C . ASP A 1 87 ? 6.261 14.572 -1.029 1.00 98.44 87 ASP A C 1
ATOM 669 O O . ASP A 1 87 ? 5.722 15.498 -1.646 1.00 98.44 87 ASP A O 1
ATOM 673 N N . PHE A 1 88 ? 5.802 13.316 -1.101 1.00 98.62 88 PHE A N 1
ATOM 674 C CA . PHE A 1 88 ? 4.677 12.949 -1.956 1.00 98.62 88 PHE A CA 1
ATOM 675 C C . PHE A 1 88 ? 3.401 13.699 -1.571 1.00 98.62 88 PHE A C 1
ATOM 677 O O . PHE A 1 88 ? 2.697 14.208 -2.447 1.00 98.62 88 PHE A O 1
ATOM 684 N N . TYR A 1 89 ? 3.101 13.791 -0.272 1.00 98.31 89 TYR A N 1
ATOM 685 C CA . TYR A 1 89 ? 1.944 14.546 0.197 1.00 98.31 89 TYR A CA 1
ATOM 686 C C . TYR A 1 89 ? 2.057 16.027 -0.178 1.00 98.31 89 TYR A C 1
ATOM 688 O O . TYR A 1 89 ? 1.135 16.567 -0.783 1.00 98.31 89 TYR A O 1
ATOM 696 N N . ASN A 1 90 ? 3.193 16.672 0.095 1.00 98.12 90 ASN A N 1
ATOM 697 C CA . ASN A 1 90 ? 3.388 18.094 -0.195 1.00 98.12 90 ASN A CA 1
ATOM 698 C C . ASN A 1 90 ? 3.190 18.419 -1.681 1.00 98.12 90 ASN A C 1
ATOM 700 O O . ASN A 1 90 ? 2.580 19.439 -2.009 1.00 98.12 90 ASN A O 1
ATOM 704 N N . LYS A 1 91 ? 3.655 17.531 -2.569 1.00 97.56 91 LYS A N 1
ATOM 705 C CA . LYS A 1 91 ? 3.498 17.663 -4.022 1.00 97.56 91 LYS A CA 1
ATOM 706 C C . LYS A 1 91 ? 2.053 17.475 -4.488 1.00 97.56 91 LYS A C 1
ATOM 708 O O . LYS A 1 91 ? 1.610 18.178 -5.391 1.00 97.56 91 LYS A O 1
ATOM 713 N N . TRP A 1 92 ? 1.324 16.526 -3.897 1.00 97.50 92 TRP A N 1
ATOM 714 C CA . TRP A 1 92 ? 0.027 16.067 -4.409 1.00 97.50 92 TRP A CA 1
ATOM 715 C C . TRP A 1 92 ? -1.175 16.405 -3.521 1.00 97.50 92 TRP A C 1
ATOM 717 O O . TRP A 1 92 ? -2.284 15.971 -3.819 1.00 97.50 92 TRP A O 1
ATOM 727 N N . GLN A 1 93 ? -1.004 17.192 -2.457 1.00 97.06 93 GLN A N 1
ATOM 728 C CA . GLN A 1 93 ? -2.066 17.518 -1.493 1.00 97.06 93 GLN A CA 1
ATOM 729 C C . GLN A 1 93 ? -3.318 18.159 -2.115 1.00 97.06 93 GLN A C 1
ATOM 731 O O . GLN A 1 93 ? -4.411 18.024 -1.567 1.00 97.06 93 GLN A O 1
ATOM 736 N N . HIS A 1 94 ? -3.182 18.815 -3.270 1.00 96.62 94 HIS A N 1
ATOM 737 C CA . HIS A 1 94 ? -4.300 19.414 -4.007 1.00 96.62 94 HIS A CA 1
ATOM 738 C C . HIS A 1 94 ? -5.076 18.401 -4.870 1.00 96.62 94 HIS A C 1
ATOM 740 O O . HIS A 1 94 ? -6.203 18.672 -5.275 1.00 96.62 94 HIS A O 1
ATOM 746 N N . GLU A 1 95 ? -4.517 17.211 -5.108 1.00 96.38 95 GLU A N 1
ATOM 747 C CA . GLU A 1 95 ? -5.114 16.154 -5.924 1.00 96.38 95 GLU A CA 1
ATOM 748 C C . GLU A 1 95 ? -5.832 15.122 -5.048 1.00 96.38 95 GLU A C 1
ATOM 750 O O . GLU A 1 95 ? -5.265 14.126 -4.589 1.00 96.38 95 GLU A O 1
ATOM 755 N N . TYR A 1 96 ? -7.127 15.342 -4.826 1.00 92.75 96 TYR A N 1
ATOM 756 C CA . TYR A 1 96 ? -7.939 14.585 -3.870 1.00 92.75 96 TYR A CA 1
ATOM 757 C C . TYR A 1 96 ? -7.827 13.048 -4.000 1.00 92.75 96 TYR A C 1
ATOM 759 O O . TYR A 1 96 ? -7.705 12.336 -2.990 1.00 92.75 96 TYR A O 1
ATOM 767 N N . LEU A 1 97 ? -7.859 12.519 -5.231 1.00 93.12 97 LEU A N 1
ATOM 768 C CA . LEU A 1 97 ? -7.752 11.077 -5.495 1.00 93.12 97 LEU A CA 1
ATOM 769 C C . LEU A 1 97 ? -6.345 10.542 -5.201 1.00 93.12 97 LEU A C 1
ATOM 771 O O . LEU A 1 97 ? -6.205 9.427 -4.698 1.00 93.12 97 LEU A O 1
ATOM 775 N N . VAL A 1 98 ? -5.310 11.341 -5.458 1.00 96.38 98 VAL A N 1
ATOM 776 C CA . VAL A 1 98 ? -3.915 10.972 -5.191 1.00 96.38 98 VAL A CA 1
ATOM 777 C C . VAL A 1 98 ? -3.659 10.920 -3.686 1.00 96.38 98 VAL A C 1
ATOM 779 O O . VAL A 1 98 ? -3.107 9.939 -3.193 1.00 96.38 98 VAL A O 1
ATOM 782 N N . VAL A 1 99 ? -4.174 11.890 -2.927 1.00 97.00 99 VAL A N 1
ATOM 783 C CA . VAL A 1 99 ? -4.106 11.866 -1.455 1.00 97.00 99 VAL A CA 1
ATOM 784 C C . VAL A 1 99 ? -4.837 10.649 -0.879 1.00 97.00 99 VAL A C 1
ATOM 786 O O . VAL A 1 99 ? -4.426 10.085 0.130 1.00 97.00 99 VAL A O 1
ATOM 789 N N . SER A 1 100 ? -5.925 10.204 -1.513 1.00 95.88 100 SER A N 1
ATOM 790 C CA . SER A 1 100 ? -6.627 8.984 -1.089 1.00 95.88 100 SER A CA 1
ATOM 791 C C . SER A 1 100 ? -5.751 7.737 -1.275 1.00 95.88 100 SER A C 1
ATOM 793 O O . SER A 1 100 ? -5.642 6.929 -0.356 1.00 95.88 100 SER A O 1
ATOM 795 N N . LYS A 1 101 ? -5.015 7.630 -2.392 1.00 96.38 101 LYS A N 1
ATOM 796 C CA . LYS A 1 101 ? -4.010 6.567 -2.578 1.00 96.38 101 LYS A CA 1
ATOM 797 C C . LYS A 1 101 ? -2.882 6.636 -1.548 1.00 96.38 101 LYS A C 1
ATOM 799 O O . LYS A 1 101 ? -2.431 5.598 -1.080 1.00 96.38 101 LYS A O 1
ATOM 804 N N . TRP A 1 102 ? -2.452 7.838 -1.171 1.00 98.12 102 TRP A N 1
ATOM 805 C CA . TRP A 1 102 ? -1.433 8.042 -0.138 1.00 98.12 102 TRP A CA 1
ATOM 806 C C . TRP A 1 102 ? -1.893 7.580 1.255 1.00 98.12 102 TRP A C 1
ATOM 808 O O . TRP A 1 102 ? -1.121 6.947 1.976 1.00 98.12 102 TRP A O 1
ATOM 818 N N . PHE A 1 103 ? -3.158 7.820 1.624 1.00 98.06 103 PHE A N 1
ATOM 819 C CA . PHE A 1 103 ? -3.734 7.242 2.845 1.00 98.06 103 PHE A CA 1
ATOM 820 C C . PHE A 1 103 ? -3.767 5.717 2.784 1.00 98.06 103 PHE A C 1
ATOM 822 O O . PHE A 1 103 ? -3.330 5.067 3.730 1.00 98.06 103 PHE A O 1
ATOM 829 N N . ALA A 1 104 ? -4.248 5.155 1.669 1.00 97.00 104 ALA A N 1
ATOM 830 C CA . ALA A 1 104 ? -4.317 3.709 1.492 1.00 97.00 104 ALA A CA 1
ATOM 831 C C . ALA A 1 104 ? -2.939 3.055 1.603 1.00 97.00 104 ALA A C 1
ATOM 833 O O . ALA A 1 104 ? -2.797 2.088 2.341 1.00 97.00 104 ALA A O 1
ATOM 834 N N . LEU A 1 105 ? -1.921 3.633 0.959 1.00 97.75 105 LEU A N 1
ATOM 835 C CA . LEU A 1 105 ? -0.562 3.104 0.995 1.00 97.75 105 LEU A CA 1
ATOM 836 C C . LEU A 1 105 ? -0.017 2.994 2.421 1.00 97.75 105 LEU A C 1
ATOM 838 O O . LEU A 1 105 ? 0.525 1.962 2.808 1.00 97.75 105 LEU A O 1
ATOM 842 N N . GLN A 1 106 ? -0.180 4.053 3.214 1.00 98.12 106 GLN A N 1
ATOM 843 C CA . GLN A 1 106 ? 0.262 4.045 4.605 1.00 98.12 106 GLN A CA 1
ATOM 844 C C . GLN A 1 106 ? -0.556 3.085 5.465 1.00 98.12 106 GLN A C 1
ATOM 846 O O . GLN A 1 106 ? -0.009 2.462 6.372 1.00 98.12 106 GLN A O 1
ATOM 851 N N . ALA A 1 107 ? -1.853 2.953 5.193 1.00 97.44 107 ALA A N 1
ATOM 852 C CA . ALA A 1 107 ? -2.730 2.057 5.930 1.00 97.44 107 ALA A CA 1
ATOM 853 C C . ALA A 1 107 ? -2.387 0.579 5.701 1.00 97.44 107 ALA A C 1
ATOM 855 O O . ALA A 1 107 ? -2.412 -0.206 6.646 1.00 97.44 107 ALA A O 1
ATOM 856 N N . THR A 1 108 ? -2.003 0.224 4.472 1.00 96.19 108 THR A N 1
ATOM 857 C CA . THR A 1 108 ? -1.629 -1.140 4.067 1.00 96.19 108 THR A CA 1
ATOM 858 C C . THR A 1 108 ? -0.179 -1.509 4.392 1.00 96.19 108 THR A C 1
ATOM 860 O O . THR A 1 108 ? 0.291 -2.552 3.953 1.00 96.19 108 THR A O 1
ATOM 863 N N . SER A 1 109 ? 0.561 -0.664 5.115 1.00 96.00 109 SER A N 1
ATOM 864 C CA . SER A 1 109 ? 1.928 -0.980 5.549 1.00 96.00 109 SER A CA 1
ATOM 865 C C . SER A 1 109 ? 1.964 -2.308 6.314 1.00 96.00 109 SER A C 1
ATOM 867 O O . SER A 1 109 ? 1.089 -2.575 7.146 1.00 96.00 109 SER A O 1
ATOM 869 N N . GLU A 1 110 ? 2.979 -3.128 6.052 1.00 94.88 110 GLU A N 1
ATOM 870 C CA . GLU A 1 110 ? 3.215 -4.400 6.748 1.00 94.88 110 GLU A CA 1
ATOM 871 C C . GLU A 1 110 ? 4.159 -4.240 7.948 1.00 94.88 110 GLU A C 1
ATOM 873 O O . GLU A 1 110 ? 4.372 -5.184 8.706 1.00 94.88 110 GLU A O 1
ATOM 878 N N . ILE A 1 111 ? 4.686 -3.031 8.174 1.00 94.88 111 ILE A N 1
ATOM 879 C CA . ILE A 1 111 ? 5.525 -2.718 9.336 1.00 94.88 111 ILE A CA 1
ATOM 880 C C . ILE A 1 111 ? 4.694 -2.925 10.617 1.00 94.88 111 ILE A C 1
ATOM 882 O O . ILE A 1 111 ? 3.650 -2.276 10.752 1.00 94.88 111 ILE A O 1
ATOM 886 N N . PRO A 1 112 ? 5.118 -3.792 11.560 1.00 95.38 112 PRO A N 1
ATOM 887 C CA . PRO A 1 112 ? 4.383 -4.024 12.801 1.00 95.38 112 PRO A CA 1
ATOM 888 C C . PRO A 1 112 ? 4.187 -2.744 13.621 1.00 95.38 112 PRO A C 1
ATOM 890 O O . PRO A 1 112 ? 5.099 -1.929 13.755 1.00 95.38 112 PRO A O 1
ATOM 893 N N . GLY A 1 113 ? 2.997 -2.579 14.202 1.00 94.94 113 GLY A N 1
ATOM 894 C CA . GLY A 1 113 ? 2.641 -1.397 14.996 1.00 94.94 113 GLY A CA 1
ATOM 895 C C . GLY A 1 113 ? 2.079 -0.228 14.178 1.00 94.94 113 GLY A C 1
ATOM 896 O O . GLY A 1 113 ? 1.879 0.861 14.717 1.00 94.94 113 GLY A O 1
ATOM 897 N N . ASN A 1 114 ? 1.753 -0.435 12.896 1.00 96.19 114 ASN A N 1
ATOM 898 C CA . ASN A 1 114 ? 1.211 0.600 12.009 1.00 96.19 114 ASN A CA 1
ATOM 899 C C . ASN A 1 114 ? -0.143 1.172 12.471 1.00 96.19 114 ASN A C 1
ATOM 901 O O . ASN A 1 114 ? -0.540 2.242 12.009 1.00 96.19 114 ASN A O 1
ATOM 905 N N . VAL A 1 115 ? -0.842 0.518 13.408 1.00 96.06 115 VAL A N 1
ATOM 906 C CA . VAL A 1 115 ? -2.067 1.059 14.024 1.00 96.06 115 VAL A CA 1
ATOM 907 C C . VAL A 1 115 ? -1.849 2.469 14.588 1.00 96.06 115 VAL A C 1
ATOM 909 O O . VAL A 1 115 ? -2.693 3.340 14.388 1.00 96.06 115 VAL A O 1
ATOM 912 N N . ALA A 1 116 ? -0.683 2.743 15.183 1.00 95.25 116 ALA A N 1
ATOM 913 C CA . ALA A 1 116 ? -0.351 4.066 15.709 1.00 95.25 116 ALA A CA 1
ATOM 914 C C . ALA A 1 116 ? -0.246 5.124 14.595 1.00 95.25 116 ALA A C 1
ATOM 916 O O . ALA A 1 116 ? -0.700 6.260 14.749 1.00 95.25 116 ALA A O 1
ATOM 917 N N . ASN A 1 117 ? 0.308 4.748 13.439 1.00 96.12 117 ASN A N 1
ATOM 918 C CA . ASN A 1 117 ? 0.383 5.629 12.277 1.00 96.12 117 ASN A CA 1
ATOM 919 C C . ASN A 1 117 ? -1.011 5.897 11.688 1.00 96.12 117 ASN A C 1
ATOM 921 O O . ASN A 1 117 ? -1.351 7.037 11.387 1.00 96.12 117 ASN A O 1
ATOM 925 N N . VAL A 1 118 ? -1.851 4.866 11.580 1.00 97.00 118 VAL A N 1
ATOM 926 C CA . VAL A 1 118 ? -3.229 4.999 11.082 1.00 97.00 118 VAL A CA 1
ATOM 927 C C . VAL A 1 118 ? -4.059 5.893 12.007 1.00 97.00 118 VAL A C 1
ATOM 929 O O . VAL A 1 118 ? -4.774 6.768 11.525 1.00 97.00 118 VAL A O 1
ATOM 932 N N . GLN A 1 119 ? -3.906 5.751 13.327 1.00 96.62 119 GLN A N 1
ATOM 933 C CA . GLN A 1 119 ? -4.525 6.643 14.311 1.00 96.62 119 GLN A CA 1
ATOM 934 C C . GLN A 1 119 ? -4.073 8.097 14.134 1.00 96.62 119 GLN A C 1
ATOM 936 O O . GLN A 1 119 ? -4.905 9.001 14.137 1.00 96.62 119 GLN A O 1
ATOM 941 N N . LYS A 1 120 ? -2.775 8.339 13.910 1.00 97.00 120 LYS A N 1
ATOM 942 C CA . LYS A 1 120 ? -2.255 9.683 13.614 1.00 97.00 120 LYS A CA 1
ATOM 943 C C . LYS A 1 120 ? -2.877 10.270 12.341 1.00 97.00 120 LYS A C 1
ATOM 945 O O . LYS A 1 120 ? -3.193 11.458 12.309 1.00 97.00 120 LYS A O 1
ATOM 950 N N . LEU A 1 121 ? -3.080 9.449 11.309 1.00 97.44 121 LEU A N 1
ATOM 951 C CA . LEU A 1 121 ? -3.663 9.879 10.035 1.00 97.44 121 LEU A CA 1
ATOM 952 C C . LEU A 1 121 ? -5.141 10.288 10.138 1.00 97.44 121 LEU A C 1
ATOM 954 O O . LEU A 1 121 ? -5.599 11.054 9.294 1.00 97.44 121 LEU A O 1
ATOM 958 N N . LEU A 1 122 ? -5.871 9.866 11.176 1.00 96.00 122 LEU A N 1
ATOM 959 C CA . LEU A 1 122 ? -7.237 10.350 11.429 1.00 96.00 122 LEU A CA 1
ATOM 960 C C . LEU A 1 122 ? -7.291 11.838 11.771 1.00 96.00 122 LEU A C 1
ATOM 962 O O . LEU A 1 122 ? -8.272 12.505 11.459 1.00 96.00 122 LEU A O 1
ATOM 966 N N . SER A 1 123 ? -6.232 12.354 12.392 1.00 95.69 123 SER A N 1
ATOM 967 C CA . SER A 1 123 ? -6.095 13.772 12.734 1.00 95.69 123 SER A CA 1
ATOM 968 C C . SER A 1 123 ? -5.434 14.579 11.615 1.00 95.69 123 SER A C 1
ATOM 970 O O . SER A 1 123 ? -5.128 15.757 11.794 1.00 95.69 123 SER A O 1
ATOM 972 N N . HIS A 1 124 ? -5.160 13.953 10.469 1.00 97.38 124 HIS A N 1
ATOM 973 C CA . HIS A 1 124 ? -4.521 14.620 9.347 1.00 97.38 124 HIS A CA 1
ATOM 974 C C . HIS A 1 124 ? -5.497 15.610 8.685 1.00 97.38 124 HIS A C 1
ATOM 976 O O . HIS A 1 124 ? -6.633 15.227 8.410 1.00 97.38 124 HIS A O 1
ATOM 982 N N . PRO A 1 125 ? -5.083 16.843 8.327 1.00 95.56 125 PRO A N 1
ATOM 983 C CA . PRO A 1 125 ? -5.990 17.855 7.765 1.00 95.56 125 PRO A CA 1
ATOM 984 C C . PRO A 1 125 ? -6.662 17.434 6.449 1.00 95.56 125 PRO A C 1
ATOM 986 O O . PRO A 1 125 ? -7.728 17.930 6.103 1.00 95.56 125 PRO A O 1
ATOM 989 N N . ALA A 1 126 ? -6.050 16.506 5.710 1.00 95.94 126 ALA A N 1
ATOM 990 C CA . ALA A 1 126 ? -6.617 15.947 4.481 1.00 95.94 126 ALA A CA 1
ATOM 991 C C . ALA A 1 126 ? -7.574 14.752 4.698 1.00 95.94 126 ALA A C 1
ATOM 993 O O . ALA A 1 126 ? -8.094 14.203 3.718 1.00 95.94 126 ALA A O 1
ATOM 994 N N . PHE A 1 127 ? -7.762 14.304 5.943 1.00 96.00 127 PHE A N 1
ATOM 995 C CA . PHE A 1 127 ? -8.692 13.239 6.300 1.00 96.00 127 PHE A CA 1
ATOM 996 C C . PHE A 1 127 ? -10.004 13.834 6.817 1.00 96.00 127 PHE A C 1
ATOM 998 O O . PHE A 1 127 ? -10.014 14.701 7.684 1.00 96.00 127 PHE A O 1
ATOM 1005 N N . ASP A 1 128 ? -11.122 13.335 6.293 1.00 92.25 128 ASP A N 1
ATOM 1006 C CA . ASP A 1 128 ? -12.458 13.659 6.785 1.00 92.25 128 ASP A CA 1
ATOM 1007 C C . ASP A 1 128 ? -13.251 12.360 6.926 1.00 92.25 128 ASP A C 1
ATOM 1009 O O . ASP A 1 128 ? -13.490 11.655 5.941 1.00 92.25 128 ASP A O 1
ATOM 1013 N N . LEU A 1 129 ? -13.673 12.059 8.156 1.00 90.56 129 LEU A N 1
ATOM 1014 C CA . LEU A 1 129 ? -14.444 10.862 8.488 1.00 90.56 129 LEU A CA 1
ATOM 1015 C C . LEU A 1 129 ? -15.837 10.857 7.830 1.00 90.56 129 LEU A C 1
ATOM 1017 O O . LEU A 1 129 ? -16.430 9.798 7.644 1.00 90.56 129 LEU A O 1
ATOM 1021 N N . ARG A 1 130 ? -16.361 12.024 7.432 1.00 88.44 130 ARG A N 1
ATOM 1022 C CA . ARG A 1 130 ? -17.625 12.140 6.685 1.00 88.44 130 ARG A CA 1
ATOM 1023 C C . ARG A 1 130 ? -17.472 11.726 5.226 1.00 88.44 130 ARG A C 1
ATOM 1025 O O . ARG A 1 130 ? -18.470 11.465 4.557 1.00 88.44 130 ARG A O 1
ATOM 1032 N N . ASN A 1 131 ? -16.240 11.671 4.723 1.00 88.69 131 ASN A N 1
ATOM 1033 C CA . ASN A 1 131 ? -15.968 11.363 3.335 1.00 88.69 131 ASN A CA 1
ATOM 1034 C C . ASN A 1 131 ? -15.719 9.857 3.134 1.00 88.69 131 ASN A C 1
ATOM 1036 O O . ASN A 1 131 ? -14.622 9.378 3.438 1.00 88.69 131 ASN A O 1
ATOM 1040 N N . PRO A 1 132 ? -16.666 9.108 2.538 1.00 87.81 132 PRO A N 1
ATOM 1041 C CA . PRO A 1 132 ? -16.574 7.652 2.430 1.00 87.81 132 PRO A CA 1
ATOM 1042 C C . PRO A 1 132 ? -15.301 7.179 1.723 1.00 87.81 132 PRO A C 1
ATOM 1044 O O . PRO A 1 132 ? -14.707 6.193 2.141 1.00 87.81 132 PRO A O 1
ATOM 1047 N N . ASN A 1 133 ? -14.817 7.902 0.709 1.00 88.00 133 ASN A N 1
ATOM 1048 C CA . ASN A 1 133 ? -13.603 7.519 -0.015 1.00 88.00 133 ASN A CA 1
ATOM 1049 C C . ASN A 1 133 ? -12.347 7.607 0.864 1.00 88.00 133 ASN A C 1
ATOM 1051 O O . ASN A 1 133 ? -11.451 6.769 0.737 1.00 88.00 133 ASN A O 1
ATOM 1055 N N . LYS A 1 134 ? -12.279 8.587 1.777 1.00 91.12 134 LYS A N 1
ATOM 1056 C CA . LYS A 1 134 ? -11.174 8.706 2.741 1.00 91.12 134 LYS A CA 1
ATOM 1057 C C . LYS A 1 134 ? -11.247 7.604 3.787 1.00 91.12 134 LYS A C 1
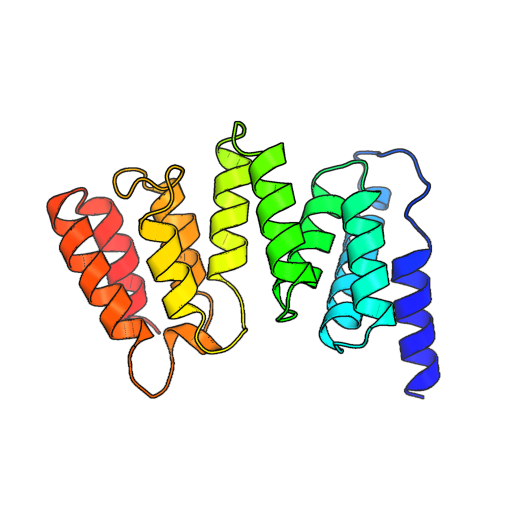ATOM 1059 O O . LYS A 1 134 ? -10.222 6.987 4.066 1.00 91.12 134 LYS A O 1
ATOM 1064 N N . VAL A 1 135 ? -12.448 7.299 4.280 1.00 92.44 135 VAL A N 1
ATOM 1065 C CA . VAL A 1 135 ? -12.668 6.172 5.198 1.00 92.44 135 VAL A CA 1
ATOM 1066 C C . VAL A 1 135 ? -12.255 4.857 4.528 1.00 92.44 135 VAL A C 1
ATOM 1068 O O . VAL A 1 135 ? -11.456 4.116 5.097 1.00 92.44 135 VAL A O 1
ATOM 1071 N N . TYR A 1 136 ? -12.689 4.594 3.287 1.00 91.06 136 TYR A N 1
ATOM 1072 C CA . TYR A 1 136 ? -12.294 3.399 2.524 1.00 91.06 136 TYR A CA 1
ATOM 1073 C C . TYR A 1 136 ? -10.787 3.308 2.332 1.00 91.06 136 TYR A C 1
ATOM 1075 O O . TYR A 1 136 ? -10.217 2.243 2.547 1.00 91.06 136 TYR A O 1
ATOM 1083 N N . SER A 1 137 ? -10.143 4.422 1.996 1.00 94.06 137 SER A N 1
ATOM 1084 C CA . SER A 1 137 ? -8.698 4.448 1.793 1.00 94.06 137 SER A CA 1
ATOM 1085 C C . SER A 1 137 ? -7.936 4.145 3.084 1.00 94.06 137 SER A C 1
ATOM 1087 O O . SER A 1 137 ? -7.084 3.268 3.087 1.00 94.06 137 SER A O 1
ATOM 1089 N N . LEU A 1 138 ? -8.257 4.823 4.188 1.00 96.31 138 LEU A N 1
ATOM 1090 C CA . LEU A 1 138 ? -7.503 4.690 5.435 1.00 96.31 138 LEU A CA 1
ATOM 1091 C C . LEU A 1 138 ? -7.936 3.468 6.257 1.00 96.31 138 LEU A C 1
ATOM 1093 O O . LEU A 1 138 ? -7.130 2.597 6.557 1.00 96.31 138 LEU A O 1
ATOM 1097 N N . ILE A 1 139 ? -9.217 3.378 6.610 1.00 94.81 139 ILE A N 1
ATOM 1098 C CA . ILE A 1 139 ? -9.730 2.314 7.485 1.00 94.81 139 ILE A CA 1
ATOM 1099 C C . ILE A 1 139 ? -9.800 0.992 6.729 1.00 94.81 139 ILE A C 1
ATOM 1101 O O . ILE A 1 139 ? -9.390 -0.041 7.249 1.00 94.81 139 ILE A O 1
ATOM 1105 N N . GLY A 1 140 ? -10.281 1.026 5.482 1.00 91.44 140 GLY A N 1
ATOM 1106 C CA . GLY A 1 140 ? -10.338 -0.171 4.640 1.00 91.44 140 GLY A CA 1
ATOM 1107 C C . GLY A 1 140 ? -8.944 -0.705 4.323 1.00 91.44 140 GLY A C 1
ATOM 1108 O O . GLY A 1 140 ? -8.716 -1.905 4.442 1.00 91.44 140 GLY A O 1
ATOM 1109 N N . GLY A 1 141 ? -7.997 0.186 4.010 1.00 93.19 141 GLY A N 1
ATOM 1110 C CA . GLY A 1 141 ? -6.595 -0.185 3.823 1.00 93.19 141 GLY A CA 1
ATOM 1111 C C . GLY A 1 141 ? -5.978 -0.828 5.068 1.00 93.19 141 GLY A C 1
ATOM 1112 O O . GLY A 1 141 ? -5.300 -1.842 4.949 1.00 93.19 141 GLY A O 1
ATOM 1113 N N . PHE A 1 142 ? -6.270 -0.304 6.264 1.00 96.00 142 PHE A N 1
ATOM 1114 C CA . PHE A 1 142 ? -5.763 -0.872 7.516 1.00 96.00 142 PHE A CA 1
ATOM 1115 C C . PHE A 1 142 ? -6.305 -2.280 7.780 1.00 96.00 142 PHE A C 1
ATOM 1117 O O . PHE A 1 142 ? -5.532 -3.175 8.111 1.00 96.00 142 PHE A O 1
ATOM 1124 N N . CYS A 1 143 ? -7.608 -2.498 7.572 1.00 93.69 143 CYS A N 1
ATOM 1125 C CA . CYS A 1 143 ? -8.214 -3.831 7.692 1.00 93.69 143 CYS A CA 1
ATOM 1126 C C . CYS A 1 143 ? -7.600 -4.825 6.690 1.00 93.69 143 CYS A C 1
ATOM 1128 O O . CYS A 1 143 ? -7.523 -6.017 6.962 1.00 93.69 143 CYS A O 1
ATOM 1130 N N . GLY A 1 144 ? -7.131 -4.327 5.542 1.00 91.56 144 GLY A N 1
ATOM 1131 C CA . GLY A 1 144 ? -6.418 -5.106 4.535 1.00 91.56 144 GLY A CA 1
ATOM 1132 C C . GLY A 1 144 ? -4.949 -5.405 4.851 1.00 91.56 144 GLY A C 1
ATOM 1133 O O . GLY A 1 144 ? -4.320 -6.064 4.032 1.00 91.56 144 GLY A O 1
ATOM 1134 N N . SER A 1 145 ? -4.392 -4.940 5.979 1.00 94.31 145 SER A N 1
ATOM 1135 C CA . SER A 1 145 ? -3.038 -5.282 6.450 1.00 94.31 145 SER A CA 1
ATOM 1136 C C . SER A 1 145 ? -3.128 -6.343 7.555 1.00 94.31 145 SER A C 1
ATOM 1138 O O . SER A 1 145 ? -3.311 -5.988 8.723 1.00 94.31 145 SER A O 1
ATOM 1140 N N . PRO A 1 146 ? -2.988 -7.651 7.252 1.00 94.69 146 PRO A N 1
ATOM 1141 C CA . PRO A 1 146 ? -3.230 -8.709 8.236 1.00 94.69 146 PRO A CA 1
ATOM 1142 C C . PRO A 1 146 ? -2.259 -8.651 9.415 1.00 94.69 146 PRO A C 1
ATOM 1144 O O . PRO A 1 146 ? -2.657 -8.884 10.554 1.00 94.69 146 PRO A O 1
ATOM 1147 N N . VAL A 1 147 ? -1.000 -8.286 9.145 1.00 95.38 147 VAL A N 1
ATOM 1148 C CA . VAL A 1 147 ? 0.062 -8.161 10.156 1.00 95.38 147 VAL A CA 1
ATOM 1149 C C . VAL A 1 147 ? -0.318 -7.155 11.240 1.00 95.38 147 VAL A C 1
ATOM 1151 O O . VAL A 1 147 ? -0.005 -7.371 12.407 1.00 95.38 147 VAL A O 1
ATOM 1154 N N . ASN A 1 148 ? -1.004 -6.073 10.864 1.00 96.62 148 ASN A N 1
ATOM 1155 C CA . ASN A 1 148 ? -1.368 -5.007 11.788 1.00 96.62 148 ASN A CA 1
ATOM 1156 C C . ASN A 1 148 ? -2.802 -5.132 12.311 1.00 96.62 148 ASN A C 1
ATOM 1158 O O . ASN A 1 148 ? -3.045 -4.866 13.490 1.00 96.62 148 ASN A O 1
ATOM 1162 N N . PHE A 1 149 ? -3.747 -5.567 11.478 1.00 95.94 149 PHE A N 1
ATOM 1163 C CA . PHE A 1 149 ? -5.138 -5.734 11.884 1.00 95.94 149 PHE A CA 1
ATOM 1164 C C . PHE A 1 149 ? -5.307 -6.889 12.879 1.00 95.94 149 PHE A C 1
ATOM 1166 O O . PHE A 1 149 ? -5.933 -6.716 13.924 1.00 95.94 149 PHE A O 1
ATOM 1173 N N . HIS A 1 150 ? -4.664 -8.031 12.620 1.00 95.62 150 HIS A N 1
ATOM 1174 C CA . HIS A 1 150 ? -4.733 -9.219 13.476 1.00 95.62 150 HIS A CA 1
ATOM 1175 C C . HIS A 1 150 ? -3.582 -9.291 14.491 1.00 95.62 150 HIS A C 1
ATOM 1177 O O . HIS A 1 150 ? -3.157 -10.380 14.888 1.00 95.62 150 HIS A O 1
ATOM 1183 N N . THR A 1 151 ? -3.058 -8.139 14.924 1.00 95.44 151 THR A N 1
ATOM 1184 C CA . THR A 1 151 ? -2.034 -8.101 15.977 1.00 95.44 151 THR A CA 1
ATOM 1185 C C . THR A 1 151 ? -2.546 -8.839 17.220 1.00 95.44 151 THR A C 1
ATOM 1187 O O . THR A 1 151 ? -3.695 -8.671 17.631 1.00 95.44 151 THR A O 1
ATOM 1190 N N . LYS A 1 152 ? -1.692 -9.672 17.833 1.00 94.88 152 LYS A N 1
ATOM 1191 C CA . LYS A 1 152 ? -2.062 -10.567 18.950 1.00 94.88 152 LYS A CA 1
ATOM 1192 C C . LYS A 1 152 ? -2.644 -9.852 20.173 1.00 94.88 152 LYS A C 1
ATOM 1194 O O . LYS A 1 152 ? -3.341 -10.480 20.960 1.00 94.88 152 LYS A O 1
ATOM 1199 N N . ASP A 1 153 ? -2.339 -8.571 20.347 1.00 94.62 153 ASP A N 1
ATOM 1200 C CA . ASP A 1 153 ? -2.859 -7.743 21.439 1.00 94.62 153 ASP A CA 1
ATOM 1201 C C . ASP A 1 153 ? -4.311 -7.276 21.216 1.00 94.62 153 ASP A C 1
ATOM 1203 O O . ASP A 1 153 ? -4.907 -6.662 22.099 1.00 94.62 153 ASP A O 1
ATOM 1207 N N . GLY A 1 154 ? -4.886 -7.553 20.041 1.00 94.31 154 GLY A N 1
ATOM 1208 C CA . GLY A 1 154 ? -6.235 -7.151 19.658 1.00 94.31 154 GLY A CA 1
ATOM 1209 C C . GLY A 1 154 ? -6.390 -5.660 19.350 1.00 94.31 154 GLY A C 1
ATOM 1210 O O . GLY A 1 154 ? -7.516 -5.187 19.177 1.00 94.31 154 GLY A O 1
ATOM 1211 N N . SER A 1 155 ? -5.287 -4.910 19.261 1.00 94.62 155 SER A N 1
ATOM 1212 C CA . SER A 1 155 ? -5.298 -3.463 19.013 1.00 94.62 155 SER A CA 1
ATOM 1213 C C . SER A 1 155 ? -5.998 -3.092 17.705 1.00 94.62 155 SER A C 1
ATOM 1215 O O . SER A 1 155 ? -6.755 -2.122 17.680 1.00 94.62 155 SER A O 1
ATOM 1217 N N . GLY A 1 156 ? -5.822 -3.886 16.643 1.00 95.06 156 GLY A N 1
ATOM 1218 C CA . GLY A 1 156 ? -6.484 -3.659 15.358 1.00 95.06 156 GLY A CA 1
ATOM 1219 C C . GLY A 1 156 ? -8.010 -3.761 15.439 1.00 95.06 156 GLY A C 1
ATOM 1220 O O . GLY A 1 156 ? -8.712 -2.878 14.941 1.00 95.06 156 GLY A O 1
ATOM 1221 N N . TYR A 1 157 ? -8.536 -4.766 16.145 1.00 95.06 157 TYR A N 1
ATOM 1222 C CA . TYR A 1 157 ? -9.979 -4.903 16.367 1.00 95.06 157 TYR A CA 1
ATOM 1223 C C . TYR A 1 157 ? -10.527 -3.783 17.246 1.00 95.06 157 TYR A C 1
ATOM 1225 O O . TYR A 1 157 ? -11.555 -3.192 16.920 1.00 95.06 157 TYR A O 1
ATOM 1233 N N . LYS A 1 158 ? -9.827 -3.450 18.341 1.00 95.31 158 LYS A N 1
ATOM 1234 C CA . LYS A 1 158 ? -10.223 -2.345 19.221 1.00 95.31 158 LYS A CA 1
ATOM 1235 C C . LYS A 1 158 ? -10.327 -1.038 18.436 1.00 95.31 158 LYS A C 1
ATOM 1237 O O . LYS A 1 158 ? -11.347 -0.357 18.521 1.00 95.31 158 LYS A O 1
ATOM 1242 N N . PHE A 1 159 ? -9.308 -0.736 17.634 1.00 94.56 159 PHE A N 1
ATOM 1243 C CA . PHE A 1 159 ? -9.286 0.441 16.777 1.00 94.56 159 PHE A CA 1
ATOM 1244 C C . PHE A 1 159 ? -10.474 0.466 15.808 1.00 94.56 159 PHE A C 1
ATOM 1246 O O . PHE A 1 159 ? -11.186 1.466 15.726 1.00 94.56 159 PHE A O 1
ATOM 1253 N N . LEU A 1 160 ? -10.748 -0.642 15.113 1.00 93.44 160 LEU A N 1
ATOM 1254 C CA . LEU A 1 160 ? -11.887 -0.702 14.199 1.00 93.44 160 LEU A CA 1
ATOM 1255 C C . LEU A 1 160 ? -13.225 -0.525 14.935 1.00 93.44 160 LEU A C 1
ATOM 1257 O O . LEU A 1 160 ? -14.106 0.161 14.423 1.00 93.44 160 LEU A O 1
ATOM 1261 N N . GLY A 1 161 ? -13.370 -1.080 16.142 1.00 92.56 161 GLY A N 1
ATOM 1262 C CA . GLY A 1 161 ? -14.553 -0.889 16.986 1.00 92.56 161 GLY A CA 1
ATOM 1263 C C . GLY A 1 161 ? -14.794 0.581 17.347 1.00 92.56 161 GLY A C 1
ATOM 1264 O O . GLY A 1 161 ? -15.916 1.074 17.231 1.00 92.56 161 GLY A O 1
ATOM 1265 N N . GLU A 1 162 ? -13.739 1.315 17.706 1.00 93.19 162 GLU A N 1
ATOM 1266 C CA . GLU A 1 162 ? -13.814 2.758 17.978 1.00 93.19 162 GLU A CA 1
ATOM 1267 C C . GLU A 1 162 ? -14.259 3.558 16.743 1.00 93.19 162 GLU A C 1
ATOM 1269 O O . GLU A 1 162 ? -15.033 4.510 16.864 1.00 93.19 162 GLU A O 1
ATOM 1274 N N . ILE A 1 163 ? -13.805 3.164 15.550 1.00 92.06 163 ILE A N 1
ATOM 1275 C CA . ILE A 1 163 ? -14.175 3.817 14.288 1.00 92.06 163 ILE A CA 1
ATOM 1276 C C . ILE A 1 163 ? -15.613 3.498 13.881 1.00 92.06 163 ILE A C 1
ATOM 1278 O O . ILE A 1 163 ? -16.344 4.408 13.496 1.00 92.06 163 ILE A O 1
ATOM 1282 N N . VAL A 1 164 ? -16.046 2.245 14.014 1.00 89.06 164 VAL A N 1
ATOM 1283 C CA . VAL A 1 164 ? -17.432 1.810 13.767 1.00 89.06 164 VAL A CA 1
ATOM 1284 C C . VAL A 1 164 ? -18.410 2.622 14.618 1.00 89.06 164 VAL A C 1
ATOM 1286 O O . VAL A 1 164 ? -19.371 3.173 14.088 1.00 89.06 164 VAL A O 1
ATOM 1289 N N . LEU A 1 165 ? -18.125 2.801 15.914 1.00 89.38 165 LEU A N 1
ATOM 1290 C CA . LEU A 1 165 ? -18.966 3.602 16.814 1.00 89.38 165 LEU A CA 1
ATOM 1291 C C . LEU A 1 165 ? -19.048 5.085 16.419 1.00 89.38 165 LEU A C 1
ATOM 1293 O O . LEU A 1 165 ? -20.055 5.745 16.688 1.00 89.38 165 LEU A O 1
ATOM 1297 N N . GLN A 1 166 ? -17.997 5.633 15.808 1.00 89.56 166 GLN A N 1
ATOM 1298 C CA . GLN A 1 166 ? -18.013 7.002 15.289 1.00 89.56 166 GLN A CA 1
ATOM 1299 C C . GLN A 1 166 ? -18.778 7.092 13.966 1.00 89.56 166 GLN A C 1
ATOM 1301 O O . GLN A 1 166 ? -19.606 7.988 13.796 1.00 89.56 166 GLN A O 1
ATOM 1306 N N . LEU A 1 167 ? -18.530 6.159 13.044 1.00 87.31 167 LEU A N 1
ATOM 1307 C CA . LEU A 1 167 ? -19.187 6.112 11.740 1.00 87.31 167 LEU A CA 1
ATOM 1308 C C . LEU A 1 167 ? -20.687 5.882 11.864 1.00 87.31 167 LEU A C 1
ATOM 1310 O O . LEU A 1 167 ? -21.435 6.484 11.104 1.00 87.31 167 LEU A O 1
ATOM 1314 N N . ASP A 1 168 ? -21.137 5.093 12.836 1.00 85.56 168 ASP A N 1
ATOM 1315 C CA . ASP A 1 168 ? -22.562 4.870 13.079 1.00 85.56 168 ASP A CA 1
ATOM 1316 C C . ASP A 1 168 ? -23.327 6.179 13.332 1.00 85.56 168 ASP A C 1
ATOM 1318 O O . ASP A 1 168 ? -24.438 6.374 12.849 1.00 85.56 168 ASP A O 1
ATOM 1322 N N . LYS A 1 169 ? -22.690 7.142 14.008 1.00 85.69 169 LYS A N 1
ATOM 1323 C CA . LYS A 1 169 ? -23.290 8.452 14.308 1.00 85.69 169 LYS A CA 1
ATOM 1324 C C . LYS A 1 169 ? -23.302 9.406 13.114 1.00 85.69 169 LYS A C 1
ATOM 1326 O O . LYS A 1 169 ? -24.069 10.364 13.112 1.00 85.69 169 LYS A O 1
ATOM 1331 N N . ILE A 1 170 ? -22.413 9.199 12.144 1.00 83.81 170 ILE A N 1
ATOM 1332 C CA . ILE A 1 170 ? -22.172 10.134 11.035 1.00 83.81 170 ILE A CA 1
ATOM 1333 C C . ILE A 1 170 ? -22.811 9.625 9.747 1.00 83.81 170 ILE A C 1
ATOM 1335 O O . ILE A 1 170 ? -23.482 10.370 9.037 1.00 83.81 170 ILE A O 1
ATOM 1339 N N . ASN A 1 171 ? -22.542 8.366 9.413 1.00 76.81 171 ASN A N 1
ATOM 1340 C CA . ASN A 1 171 ? -22.959 7.725 8.181 1.00 76.81 171 ASN A CA 1
ATOM 1341 C C . ASN A 1 171 ? -23.127 6.204 8.394 1.00 76.81 171 ASN A C 1
ATOM 1343 O O . ASN A 1 171 ? -22.209 5.425 8.101 1.00 76.81 171 ASN A O 1
ATOM 1347 N N . PRO A 1 172 ? -24.317 5.763 8.845 1.00 76.31 172 PRO A N 1
ATOM 1348 C CA . PRO A 1 172 ? -24.619 4.348 9.073 1.00 76.31 172 PRO A CA 1
ATOM 1349 C C . PRO A 1 172 ? -24.411 3.455 7.837 1.00 76.31 172 PRO A C 1
ATOM 1351 O O . PRO A 1 172 ? -24.089 2.276 7.968 1.00 76.31 172 PRO A O 1
ATOM 1354 N N . GLN A 1 173 ? -24.551 3.993 6.617 1.00 71.56 173 GLN A N 1
ATOM 1355 C CA . GLN A 1 173 ? -24.348 3.213 5.388 1.00 71.56 173 GLN A CA 1
ATOM 1356 C C . GLN A 1 173 ? -22.876 2.850 5.175 1.00 71.56 173 GLN A C 1
ATOM 1358 O O . GLN A 1 173 ? -22.556 1.728 4.783 1.00 71.56 173 GLN A O 1
ATOM 1363 N N . VAL A 1 174 ? -21.963 3.785 5.456 1.00 69.44 174 VAL A N 1
ATOM 1364 C CA . VAL A 1 174 ? -20.521 3.506 5.428 1.00 69.44 174 VAL A CA 1
ATOM 1365 C C . VAL A 1 174 ? -20.166 2.513 6.530 1.00 69.44 174 VAL A C 1
ATOM 1367 O O . VAL A 1 174 ? -19.393 1.590 6.275 1.00 69.44 174 VAL A O 1
ATOM 1370 N N . ASN A 1 175 ? -20.782 2.656 7.709 1.00 67.75 175 ASN A N 1
ATOM 1371 C CA . ASN A 1 175 ? -20.593 1.749 8.838 1.00 67.75 175 ASN A CA 1
ATOM 1372 C C . ASN A 1 175 ? -20.916 0.287 8.477 1.00 67.75 175 ASN A C 1
ATOM 1374 O O . ASN A 1 175 ? -20.113 -0.611 8.737 1.00 67.75 175 ASN A O 1
ATOM 1378 N N . ALA A 1 176 ? -22.037 0.052 7.785 1.00 70.31 176 ALA A N 1
ATOM 1379 C CA . ALA A 1 176 ? -22.464 -1.289 7.383 1.00 70.31 176 ALA A CA 1
ATOM 1380 C C . ALA A 1 176 ? -21.367 -2.068 6.636 1.00 70.31 176 ALA A C 1
ATOM 1382 O O . ALA A 1 176 ? -21.179 -3.255 6.884 1.00 70.31 176 ALA A O 1
ATOM 1383 N N . LYS A 1 177 ? -20.579 -1.403 5.781 1.00 68.56 177 LYS A N 1
ATOM 1384 C CA . LYS A 1 177 ? -19.497 -2.049 5.021 1.00 68.56 177 LYS A CA 1
ATOM 1385 C C . LYS A 1 177 ? -18.336 -2.533 5.903 1.00 68.56 177 LYS A C 1
ATOM 1387 O O . LYS A 1 177 ? -17.695 -3.521 5.559 1.00 68.56 177 LYS A O 1
ATOM 1392 N N . TYR A 1 178 ? -18.067 -1.874 7.028 1.00 61.41 178 TYR A N 1
ATOM 1393 C CA . TYR A 1 178 ? -16.997 -2.265 7.956 1.00 61.41 178 TYR A CA 1
ATOM 1394 C C . TYR A 1 178 ? -17.439 -3.291 8.985 1.00 61.41 178 TYR A C 1
ATOM 1396 O O . TYR A 1 178 ? -16.630 -4.118 9.399 1.00 61.41 178 TYR A O 1
ATOM 1404 N N . LEU A 1 179 ? -18.727 -3.310 9.327 1.00 59.50 179 LEU A N 1
ATOM 1405 C CA . LEU A 1 179 ? -19.301 -4.421 10.078 1.00 59.50 179 LEU A CA 1
ATOM 1406 C C . LEU A 1 179 ? -19.116 -5.750 9.326 1.00 59.50 179 LEU A C 1
ATOM 1408 O O . LEU A 1 179 ? -18.828 -6.760 9.954 1.00 59.50 179 LEU A O 1
ATOM 1412 N N . PHE A 1 180 ? -19.149 -5.762 7.987 1.00 56.22 180 PHE A N 1
ATOM 1413 C CA . PHE A 1 180 ? -18.806 -6.970 7.220 1.00 56.22 180 PHE A CA 1
ATOM 1414 C C . PHE A 1 180 ? -17.344 -7.410 7.395 1.00 56.22 180 PHE A C 1
ATOM 1416 O O . PHE A 1 180 ? -17.090 -8.610 7.459 1.00 56.22 180 PHE A O 1
ATOM 1423 N N . SER A 1 181 ? -16.397 -6.472 7.535 1.00 57.84 181 SER A N 1
ATOM 1424 C CA . SER A 1 181 ? -14.993 -6.808 7.828 1.00 57.84 181 SER A CA 1
ATOM 1425 C C . SER A 1 181 ? -14.824 -7.490 9.187 1.00 57.84 181 SER A C 1
ATOM 1427 O O . SER A 1 181 ? -13.8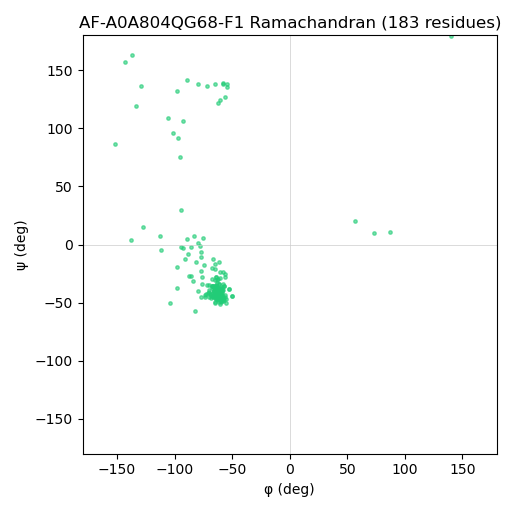80 -8.243 9.357 1.00 57.84 181 SER A O 1
ATOM 1429 N N . TRP A 1 182 ? -15.709 -7.224 10.151 1.00 52.88 182 TRP A N 1
ATOM 1430 C CA . TRP A 1 182 ? -15.706 -7.876 11.465 1.00 52.88 182 TRP A CA 1
ATOM 1431 C C . TRP A 1 182 ? -16.257 -9.304 11.438 1.00 52.88 182 TRP A C 1
ATOM 1433 O O . TRP A 1 182 ? -15.926 -10.102 12.307 1.00 52.88 182 TRP A O 1
ATOM 1443 N N . VAL A 1 183 ? -17.159 -9.599 10.499 1.00 48.41 183 VAL A N 1
ATOM 1444 C CA . VAL A 1 183 ? -17.980 -10.821 10.534 1.00 48.41 183 VAL A CA 1
ATOM 1445 C C . VAL A 1 183 ? -17.405 -11.938 9.652 1.00 48.41 183 VAL A C 1
ATOM 1447 O O . VAL A 1 183 ? -17.750 -13.098 9.858 1.00 48.41 183 VAL A O 1
ATOM 1450 N N . PHE A 1 184 ? -16.527 -11.623 8.691 1.00 41.16 184 PHE A N 1
ATOM 1451 C CA . PHE A 1 184 ? -16.098 -12.574 7.651 1.00 41.16 184 PHE A CA 1
ATOM 1452 C C . PHE A 1 184 ? -14.577 -12.755 7.478 1.00 41.16 184 PHE A C 1
ATOM 1454 O O . PHE A 1 184 ? -14.156 -13.342 6.481 1.00 41.16 184 PHE A O 1
ATOM 1461 N N . THR A 1 185 ? -13.757 -12.308 8.431 1.00 45.12 185 THR A N 1
ATOM 1462 C CA . THR A 1 185 ? -12.322 -12.657 8.534 1.00 45.12 185 THR A CA 1
ATOM 1463 C C . THR A 1 185 ? -12.031 -13.248 9.896 1.00 45.12 185 THR A C 1
ATOM 1465 O O . THR A 1 185 ? -11.344 -14.287 9.948 1.00 45.12 185 THR A O 1
#

pLDDT: mean 89.59, std 11.59, range [41.16, 98.62]

Sequence (185 aa):
MEGEAMKKIQAKARAMSSEAYTFNHDSMARRALKNTCLAYLASLNEPDFVELALHEYKSAINMTEQFAALAALSQNPGQVRDDALLDFYNKWQHEYLVVSKWFALQATSEIPGNVANVQKLLSHPAFDLRNPNKVYSLIGGFCGSPVNFHTKDGSGYKFLGEIVLQLDKINPQVNAKYLFSWVFT